Protein 2OBL (pdb70)

Organism: Escherichia coli O127:H6 (strain E2348/69 / EPEC) (NCBI:txid574521)

Secondary structure (DSSP, 8-state):
--EEEE-GGGTT-EE-TTS-B-S--SS-----EEEES----S-STT-----SEE--S-HHHHHHS-EETT-EEEEEE-TTSSHHHHHHHHHHHS--SEEEEEEES--HHHHHHHHTTS-HHHHTTEEEEEE-TTS-HHHHHHHHHHHHHHHHHHHTTT-EEEEEEETHHHHHHHHHHHHHHTTPPP-BTTB-HHHHHHHHHHHTT-EE-SSSEEEEEEEEEPPSS----HHHHHHHHH-SEEEEB-HHHHTTT-SS-B-GGG-EETTHHHHS-HHHHHHHHHHHHHHHH---THHHHTTT-----S-HHHHHHHHTHHHHHHHH---TT----HHHHHHHHHHHT-

GO terms:
  GO:0005515 protein binding (F, IPI)

InterPro domains:
  IPR000194 ATPase, F1/V1/A1 complex, alpha/beta subunit, nucleotide-binding domain [PF00006] (157-365)
  IPR003593 AAA+ ATPase domain [SM00382] (169-349)
  IPR005714 ATPase, type III secretion system, FliI/YscN [TIGR01026] (30-444)
  IPR013380 Type 3 secretion system ATPase SctN [TIGR02546] (31-445)
  IPR020003 ATPase, alpha/beta subunit, nucleotide-binding domain, active site [PS00152] (356-365)
  IPR027417 P-loop containing nucleoside triphosphate hydrolase [SSF52540] (102-371)
  IPR040627 T3SS EscN ATPase, C-terminal [PF18269] (372-441)
  IPR050053 ATPase alpha/beta chains [PTHR15184] (32-429)

Radius of gyration: 21.31 Å; Cα contacts (8 Å, |Δi|>4): 692; chains: 1; bounding box: 61×64×41 Å

Nearest PDB structures (foldseek):
  2obl-assembly1_A  TM=1.003E+00  e=3.611E-72  Escherichia coli O127:H6 str. E2348/69
  2obm-assembly1_A  TM=9.990E-01  e=5.118E-65  Escherichia coli O127:H6 str. E2348/69
  6njo-assembly1_C  TM=9.457E-01  e=1.698E-56  Escherichia coli O127:H6 str. E2348/69
  6sdx-assembly1_A  TM=9.093E-01  e=1.707E-40  Salmonella enteric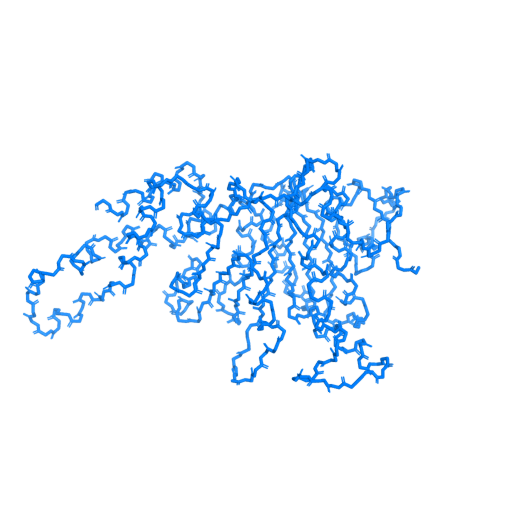a subsp. enterica serovar Typhimurium
  6rae-assembly1_A  TM=9.056E-01  e=2.723E-40  Salmonella enterica subsp. enterica serovar Typhimurium str. SL1344

Solvent-accessible surface area: 16732 Å² total; per-residue (Å²): 142,94,116,5,117,0,0,95,36,0,57,36,41,43,0,10,0,68,5,151,46,89,73,120,79,183,116,80,32,169,18,47,101,116,69,44,3,103,48,164,47,60,59,101,148,139,122,72,113,27,85,100,38,4,41,2,16,0,20,2,0,0,0,0,5,0,2,0,39,2,1,32,3,0,1,2,1,14,88,75,3,29,30,42,61,3,0,1,18,0,0,65,34,7,64,7,73,6,0,0,0,0,11,0,7,37,129,36,144,53,12,95,90,8,28,87,68,7,67,142,91,7,36,76,54,0,0,7,0,12,0,22,54,111,106,73,21,87,20,40,32,30,0,0,11,0,0,1,1,1,0,8,13,3,31,74,88,35,83,49,0,0,0,0,0,10,0,1,9,69,0,0,61,0,0,64,55,38,5,71,91,91,64,44,92,87,80,106,62,26,17,0,61,40,0,24,68,12,0,45,149,1,0,96,8,1,4,22,24,111,156,13,3,0,0,0,0,1,0,1,23,71,100,96,78,161,116,101,46,5,3,4,65,64,0,124,102,42,12,24,2,48,3,12,5,19,90,124,31,12,130,123,115,13,74,9,1,3,42,11,76,101,11,37,21,177,12,6,106,81,14,20,79,83,93,2,62,120,0,0,35,39,0,65,120,1,46,85,52,49,134,59,47,115,71,64,127,185,121,67,82,214,43,124,41,171,70,90,94,31,24,51,0,59,152,6,90,155,86,4,23,89,7,6,59,9,63,85,184,49,129,8,64,39,129,104,0,43,101,35,0,74,132,5,5,101

B-factor: mean 22.35, std 9.83, range [8.02, 57.69]

Sequence (346 aa):
SHKIRVGDALLGRLIDGIGRPMESNIVAPYLPFERSLYAEPPDPLLRQVIDQQPFILGVRAIDGLLTCGIGQRIGIFAGSGVGKSTLLGMICNGASADIIVLALIGERGREVNEFLALLPQSTLSKCVLVVTTTSDRPALERMKAAFTATTIAEYFRDQGKNVLLMMDSVTRYARAARDVGLASGEPDVRGGFPPSVFSSLPKLLERAGPAPKGSITAIYTVLLESDNVNDPIGDEVRSILDGHIVLTRELAEENHFPAIDIGLSASRVMHNVVTSEHLRAAAECKKLIATYKNPELLIRIGEYTMGQDPEADKAIKNRKLIQNFIQQSTKDISSYEKTIESLFKVVA

CATH classification: 3.40.50.300 (+1 more: 1.20.1270.330)

Structure (mmCIF, N/CA/C/O backbone):
data_2OBL
#
_entry.id   2OBL
#
_cell.length_a   84.382
_cell.length_b   77.609
_cell.length_c   52.901
_cell.angle_alpha   90.00
_cell.angle_beta   90.00
_cell.angle_gamma   90.00
#
_symmetry.space_group_name_H-M   'P 21 21 2'
#
loop_
_entity.id
_entity.type
_entity.pdbx_description
1 polymer EscN
2 non-polymer 'CALCIUM ION'
3 non-polymer 'ACETATE ION'
4 non-polymer IMIDAZOLE
5 water water
#
loop_
_atom_site.group_PDB
_atom_site.id
_atom_site.type_symbol
_atom_site.label_atom_id
_atom_site.label_alt_id
_atom_site.label_comp_id
_atom_site.label_asym_id
_atom_site.label_entity_id
_atom_site.label_seq_id
_atom_site.pdbx_PDB_ins_code
_atom_site.Car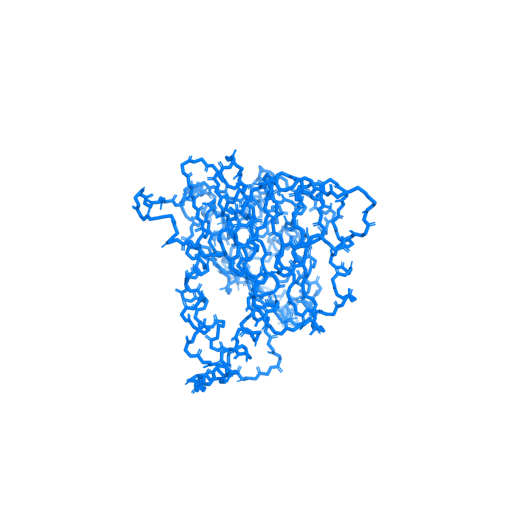tn_x
_atom_site.Cartn_y
_atom_site.Cartn_z
_atom_site.occupancy
_atom_site.B_iso_or_equiv
_atom_site.auth_seq_id
_atom_site.auth_comp_id
_atom_site.auth_asym_id
_atom_site.auth_atom_id
_atom_site.pdbx_PDB_model_num
ATOM 1 N N . SER A 1 2 ? 28.667 -20.904 8.128 1.00 35.90 101 SER A N 1
ATOM 2 C CA . SER A 1 2 ? 27.247 -21.086 7.715 1.00 35.82 101 SER A CA 1
ATOM 3 C C . SER A 1 2 ? 26.279 -20.567 8.778 1.00 35.26 101 SER A C 1
ATOM 4 O O . SER A 1 2 ? 25.950 -21.281 9.730 1.00 35.57 101 SER A O 1
ATOM 7 N N . HIS A 1 3 ? 25.838 -19.321 8.612 1.00 34.15 102 HIS A N 1
ATOM 8 C CA . HIS A 1 3 ? 24.783 -18.729 9.446 1.00 32.54 102 HIS A CA 1
ATOM 9 C C . HIS A 1 3 ? 25.246 -18.274 10.831 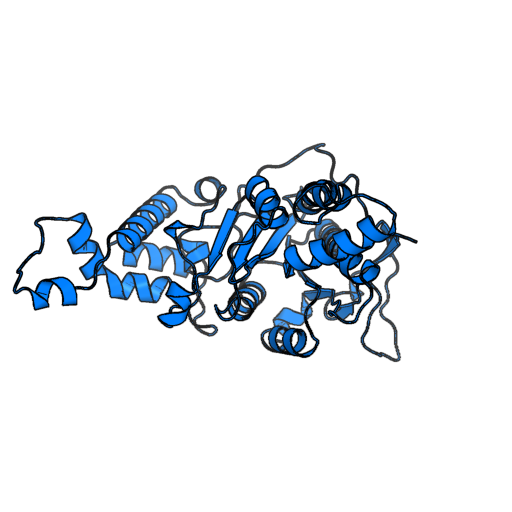1.00 31.12 102 HIS A C 1
ATOM 10 O O . HIS A 1 3 ? 24.417 -17.975 11.697 1.00 30.24 102 HIS A O 1
ATOM 17 N N . LYS A 1 4 ? 26.564 -18.245 11.029 1.00 29.97 103 LYS A N 1
ATOM 18 C CA . LYS A 1 4 ? 27.188 -17.707 12.237 1.00 28.35 103 LYS A CA 1
ATOM 19 C C . LYS A 1 4 ? 28.111 -16.545 11.855 1.00 26.97 103 LYS A C 1
ATOM 20 O O . LYS A 1 4 ? 28.798 -16.608 10.839 1.00 27.42 103 LYS A O 1
ATOM 26 N N . ILE A 1 5 ? 28.134 -15.489 12.662 1.00 24.65 104 ILE A N 1
ATOM 27 C CA . ILE A 1 5 ? 29.091 -14.403 12.440 1.00 22.62 104 ILE A CA 1
ATOM 28 C C . ILE A 1 5 ? 29.964 -14.238 13.669 1.00 21.71 104 ILE A C 1
ATOM 29 O O . ILE A 1 5 ? 29.626 -14.741 14.747 1.00 21.09 104 ILE A O 1
ATOM 34 N N . ARG A 1 6 ? 31.089 -13.547 13.504 1.00 20.99 105 ARG A N 1
ATOM 35 C CA . ARG A 1 6 ? 31.996 -13.303 14.618 1.00 20.89 105 ARG A CA 1
ATOM 36 C C . ARG A 1 6 ? 31.802 -11.887 15.112 1.00 20.84 105 ARG A C 1
ATOM 37 O O . ARG A 1 6 ? 31.789 -10.931 14.328 1.00 21.20 105 ARG A O 1
ATOM 45 N N . VAL A 1 7 ? 31.651 -11.752 16.421 1.00 19.96 106 VAL A N 1
ATOM 46 C CA . VAL A 1 7 ? 31.386 -10.453 17.010 1.00 19.45 106 VAL A CA 1
ATOM 47 C C . VAL A 1 7 ? 32.346 -10.145 18.144 1.00 19.14 106 VAL A C 1
ATOM 48 O O . VAL A 1 7 ? 33.087 -11.023 18.593 1.00 19.33 106 VAL A O 1
ATOM 52 N N . GLY A 1 8 ? 32.325 -8.895 18.598 1.00 19.64 107 GLY A N 1
ATOM 53 C CA . GLY A 1 8 ? 33.149 -8.436 19.711 1.00 19.76 107 GLY A CA 1
ATOM 54 C C . GLY A 1 8 ? 33.147 -6.926 19.777 1.00 20.65 107 GLY A C 1
ATOM 55 O O . GLY A 1 8 ? 32.662 -6.256 18.863 1.00 21.29 107 GLY A O 1
ATOM 56 N N . ASP A 1 9 ? 33.703 -6.370 20.847 1.00 21.49 108 ASP A N 1
ATOM 57 C CA . ASP A 1 9 ? 33.757 -4.917 20.963 1.00 21.90 108 ASP A CA 1
ATOM 58 C C . ASP A 1 9 ? 34.522 -4.277 19.798 1.00 21.60 108 ASP A C 1
ATOM 59 O O . ASP A 1 9 ? 34.252 -3.131 19.437 1.00 22.28 108 ASP A O 1
ATOM 64 N N . ALA A 1 10 ? 35.462 -5.017 19.206 1.00 20.87 109 ALA A N 1
ATOM 65 C CA . ALA A 1 10 ? 36.336 -4.472 18.161 1.00 20.42 109 ALA A CA 1
ATOM 66 C C . ALA A 1 10 ? 35.586 -4.111 16.881 1.00 20.51 109 ALA A C 1
ATOM 67 O O . ALA A 1 10 ? 36.162 -3.532 15.946 1.00 19.76 109 ALA A O 1
ATOM 69 N N . LEU A 1 11 ? 34.294 -4.436 16.854 1.00 19.92 110 LEU A N 1
ATOM 70 C CA . LEU A 1 11 ? 33.446 -4.102 15.726 1.00 19.91 110 LEU A CA 1
ATOM 71 C C . LEU A 1 11 ? 33.200 -2.597 15.653 1.00 19.70 110 LEU A C 1
ATOM 72 O O . LEU A 1 11 ? 32.906 -2.068 14.587 1.00 20.29 110 LEU A O 1
ATOM 77 N N . LEU A 1 12 ? 33.309 -1.905 16.783 1.00 20.25 111 LEU A N 1
ATOM 78 C CA . LEU A 1 12 ? 33.024 -0.469 16.813 1.00 20.66 111 LEU A CA 1
ATOM 79 C C . LEU A 1 12 ? 34.003 0.337 15.953 1.00 20.86 111 LEU A C 1
ATOM 80 O O . LEU A 1 12 ? 35.229 0.118 16.004 1.00 20.31 111 LEU A O 1
ATOM 85 N N . GLY A 1 13 ? 33.451 1.258 15.171 1.00 20.63 112 GLY A N 1
ATOM 86 C CA . GLY A 1 13 ? 34.225 2.119 14.288 1.00 21.88 112 GLY A CA 1
ATOM 87 C C . GLY A 1 13 ? 34.560 1.463 12.963 1.00 21.77 112 GLY A C 1
ATOM 88 O O . GLY A 1 13 ? 35.274 2.040 12.146 1.00 24.08 112 GLY A O 1
ATOM 89 N N . ARG A 1 14 ? 34.030 0.270 12.725 1.00 22.01 113 ARG A N 1
ATOM 90 C CA . ARG A 1 14 ? 34.429 -0.506 11.549 1.00 22.49 113 ARG A CA 1
ATOM 91 C C . ARG A 1 14 ? 33.366 -0.657 10.468 1.00 21.77 113 ARG A C 1
ATOM 92 O O . ARG A 1 14 ? 32.172 -0.705 10.755 1.00 21.32 113 ARG A O 1
ATOM 100 N N . LEU A 1 15 ? 33.828 -0.762 9.227 1.00 20.82 114 LEU A N 1
ATOM 101 C CA . LEU A 1 15 ? 32.966 -1.116 8.101 1.00 20.57 114 LEU A CA 1
ATOM 102 C C . LEU A 1 15 ? 33.001 -2.622 7.938 1.00 20.69 114 LEU A C 1
ATOM 103 O O . LEU A 1 15 ? 34.070 -3.221 7.807 1.00 20.27 114 LEU A O 1
ATOM 108 N N . ILE A 1 16 ? 31.817 -3.211 7.911 1.00 20.55 115 ILE A N 1
ATOM 109 C CA . ILE A 1 16 ? 31.627 -4.638 7.994 1.00 21.61 115 ILE A CA 1
ATOM 110 C C . ILE A 1 16 ? 30.725 -5.022 6.832 1.00 20.30 115 ILE A C 1
ATOM 111 O O . ILE A 1 16 ? 29.780 -4.285 6.539 1.00 19.52 115 ILE A O 1
ATOM 116 N N . ASP A 1 17 ? 30.982 -6.159 6.182 1.00 19.38 116 ASP A N 1
ATOM 117 C CA . ASP A 1 17 ? 30.119 -6.601 5.070 1.00 18.89 116 ASP A CA 1
ATOM 118 C C . ASP A 1 17 ? 28.843 -7.285 5.541 1.00 18.12 116 ASP A C 1
ATOM 119 O O . ASP A 1 17 ? 28.564 -7.319 6.737 1.00 18.48 116 ASP A O 1
ATOM 124 N N . GLY A 1 18 ? 28.070 -7.811 4.593 1.00 18.03 117 GLY A N 1
ATOM 125 C CA . GLY A 1 18 ? 26.740 -8.375 4.892 1.00 18.69 117 GLY A CA 1
ATOM 126 C C . GLY A 1 18 ? 26.748 -9.590 5.807 1.00 18.92 117 GLY A C 1
ATOM 127 O O . GLY A 1 18 ? 25.744 -9.899 6.453 1.00 18.59 117 GLY A O 1
ATOM 128 N N . ILE A 1 19 ? 27.861 -10.316 5.834 1.00 19.73 118 ILE A N 1
ATOM 129 C CA . ILE A 1 19 ? 27.972 -11.449 6.745 1.00 21.17 118 ILE A CA 1
ATOM 130 C C . ILE A 1 19 ? 28.979 -11.186 7.863 1.00 20.75 118 ILE A C 1
ATOM 131 O O . ILE A 1 19 ? 29.501 -12.125 8.480 1.00 20.70 118 ILE A O 1
ATOM 136 N N . GLY A 1 20 ? 29.244 -9.906 8.120 1.00 19.19 119 GLY A N 1
ATOM 137 C CA . GLY A 1 20 ? 29.981 -9.486 9.308 1.00 19.31 119 GLY A CA 1
ATOM 138 C C . GLY A 1 20 ? 31.497 -9.364 9.209 1.00 19.82 119 GLY A C 1
ATOM 139 O O . GLY A 1 20 ? 32.166 -9.043 10.194 1.00 20.16 119 GLY A O 1
ATOM 140 N N . ARG A 1 21 ? 32.044 -9.578 8.017 1.00 20.41 120 ARG A N 1
ATOM 141 C CA . ARG A 1 21 ? 33.496 -9.539 7.833 1.00 21.83 120 ARG A CA 1
ATOM 142 C C . ARG A 1 21 ? 33.980 -8.104 7.632 1.00 21.87 120 ARG A C 1
ATOM 143 O O . ARG A 1 21 ? 33.460 -7.386 6.786 1.00 20.89 120 ARG A O 1
ATOM 151 N N . PRO A 1 22 ? 34.956 -7.664 8.436 1.00 22.10 121 PRO A N 1
ATOM 152 C CA . PRO A 1 22 ? 35.577 -6.354 8.205 1.00 21.96 121 PRO A CA 1
ATOM 153 C C . PRO A 1 22 ? 36.034 -6.144 6.752 1.00 22.30 121 PRO A C 1
ATOM 154 O O . PRO A 1 22 ? 36.650 -7.031 6.162 1.00 21.36 121 PRO A O 1
ATOM 158 N N . MET A 1 23 ? 35.720 -4.973 6.193 1.00 21.94 122 MET A N 1
ATOM 159 C CA . MET A 1 23 ? 36.010 -4.655 4.790 1.00 23.68 122 MET A CA 1
ATOM 160 C C . MET A 1 23 ? 37.209 -3.718 4.597 1.00 23.50 122 MET A C 1
ATOM 161 O O . MET A 1 23 ? 37.723 -3.580 3.484 1.00 22.13 122 MET A O 1
ATOM 166 N N . GLU A 1 24 ? 37.647 -3.065 5.667 1.00 23.20 123 GLU A N 1
ATOM 167 C CA . GLU A 1 24 ? 38.798 -2.183 5.552 1.00 24.52 123 GLU A CA 1
ATOM 168 C C . GLU A 1 24 ? 40.044 -3.039 5.621 1.00 25.38 123 GLU A C 1
ATOM 169 O O . GLU A 1 24 ? 40.114 -3.980 6.405 1.00 25.15 123 GLU A O 1
ATOM 175 N N . SER A 1 25 ? 41.020 -2.731 4.788 1.00 26.42 124 SER A N 1
ATOM 176 C CA . SER A 1 25 ? 42.219 -3.550 4.773 1.00 28.60 124 SER A CA 1
ATOM 177 C C . SER A 1 25 ? 43.209 -3.043 5.809 1.00 28.30 124 SER A C 1
ATOM 178 O O . SER A 1 25 ? 43.880 -2.034 5.592 1.00 30.24 124 SER A O 1
ATOM 181 N N . ASN A 1 26 ? 43.267 -3.732 6.943 1.00 28.10 125 ASN A N 1
ATOM 182 C CA . ASN A 1 26 ? 44.288 -3.488 7.961 1.00 27.15 125 ASN A CA 1
ATOM 183 C C . ASN A 1 26 ? 45.274 -4.652 8.054 1.00 25.97 125 ASN A C 1
ATOM 184 O O . ASN A 1 26 ? 44.886 -5.814 7.962 1.00 25.29 125 ASN A O 1
ATOM 189 N N . ILE A 1 27 ? 46.545 -4.347 8.272 1.00 23.83 126 ILE A N 1
ATOM 190 C CA . ILE A 1 27 ? 47.531 -5.409 8.417 1.00 23.32 126 ILE A CA 1
ATOM 191 C C . ILE A 1 27 ? 47.329 -6.155 9.748 1.00 22.94 126 ILE A C 1
ATOM 192 O O . ILE A 1 27 ? 47.675 -7.333 9.872 1.00 22.39 126 ILE A O 1
ATOM 197 N N . VAL A 1 28 ? 46.771 -5.468 10.740 1.00 21.88 127 VAL A N 1
ATOM 198 C CA . VAL A 1 28 ? 46.374 -6.121 11.982 1.00 22.07 127 VAL A CA 1
ATOM 199 C C . VAL A 1 28 ? 44.856 -6.253 12.057 1.00 21.99 127 VAL A C 1
ATOM 200 O O . VAL A 1 28 ? 44.129 -5.260 12.008 1.00 21.70 127 VAL A O 1
ATOM 204 N N . ALA A 1 29 ? 44.386 -7.491 12.180 1.00 21.75 128 ALA A N 1
ATOM 205 C CA . ALA A 1 29 ? 42.957 -7.771 12.149 1.00 21.38 128 ALA A CA 1
ATOM 206 C C . ALA A 1 29 ? 42.284 -7.487 13.487 1.00 21.78 128 ALA A C 1
ATOM 207 O O . ALA A 1 29 ? 42.877 -7.689 14.546 1.00 20.91 128 ALA A O 1
ATOM 209 N N . PRO A 1 30 ? 41.027 -7.017 13.444 1.00 22.57 129 PRO A N 1
ATOM 210 C CA . PRO A 1 30 ? 40.307 -6.844 14.698 1.00 22.57 129 PRO A CA 1
ATOM 211 C C . PRO A 1 30 ? 40.115 -8.179 15.419 1.00 23.45 129 PRO A C 1
ATOM 212 O O . PRO A 1 30 ? 40.013 -9.228 14.780 1.00 23.27 129 PRO A O 1
ATOM 216 N N . TYR A 1 31 ? 40.127 -8.123 16.746 1.00 23.77 130 TYR A N 1
ATOM 217 C CA . TYR A 1 31 ? 39.904 -9.284 17.600 1.00 24.88 130 TYR A CA 1
ATOM 218 C C . TYR A 1 31 ? 38.407 -9.512 17.784 1.00 24.84 130 TYR A C 1
ATOM 219 O O . TYR A 1 31 ? 37.723 -8.714 18.434 1.00 25.98 130 TYR A O 1
ATOM 228 N N . LEU A 1 32 ? 37.896 -10.583 17.183 1.00 24.81 131 LEU A N 1
ATOM 229 C CA . LEU A 1 32 ? 36.470 -10.901 17.249 1.00 24.50 131 LEU A CA 1
ATOM 230 C C . LEU A 1 32 ? 36.305 -12.334 17.722 1.00 24.73 131 LEU A C 1
ATOM 231 O O . LEU A 1 32 ? 36.136 -13.249 16.916 1.00 25.08 131 LEU A O 1
ATOM 236 N N . PRO A 1 33 ? 36.347 -12.529 19.041 1.00 24.74 132 PRO A N 1
ATOM 237 C CA . PRO A 1 33 ? 36.473 -13.853 19.643 1.00 25.07 132 PRO A CA 1
ATOM 238 C C . PRO A 1 33 ? 35.172 -14.660 19.726 1.00 25.69 132 PRO A C 1
ATOM 239 O O . PRO A 1 33 ? 35.227 -15.863 19.996 1.00 26.46 132 PRO A O 1
ATOM 243 N N . PHE A 1 34 ? 34.027 -14.016 19.497 1.00 26.34 133 PHE A N 1
ATOM 244 C CA . PHE A 1 34 ? 32.722 -14.658 19.707 1.00 26.25 133 PHE A CA 1
ATOM 245 C C . PHE A 1 34 ? 31.975 -14.981 18.422 1.00 25.72 133 PHE A C 1
ATOM 246 O O . PHE A 1 34 ? 31.914 -14.162 17.514 1.00 26.81 133 PHE A O 1
ATOM 254 N N . GLU A 1 35 ? 31.380 -16.167 18.359 1.00 25.15 134 GLU A N 1
ATOM 255 C CA . GLU A 1 35 ? 30.427 -16.466 17.294 1.00 25.42 134 GLU A CA 1
ATOM 256 C C . GLU A 1 35 ? 28.989 -16.361 17.796 1.00 24.42 134 GLU A C 1
ATOM 257 O O . GLU A 1 35 ? 28.659 -16.815 18.897 1.00 22.83 134 GLU A O 1
ATOM 263 N N . ARG A 1 36 ? 28.128 -15.775 16.972 1.00 23.37 135 ARG A N 1
ATOM 264 C CA . ARG A 1 36 ? 26.704 -15.766 17.246 1.00 23.31 135 ARG A CA 1
ATOM 265 C C . ARG A 1 36 ? 25.938 -16.180 15.996 1.00 23.69 135 ARG A C 1
ATOM 266 O O . ARG A 1 36 ? 26.353 -15.892 14.874 1.00 21.76 135 ARG A O 1
ATOM 274 N N . SER A 1 37 ? 24.820 -16.870 16.203 1.00 22.43 136 SER A N 1
ATOM 275 C CA . SER A 1 37 ? 23.924 -17.218 15.114 1.00 21.35 136 SER A CA 1
ATOM 276 C C . SER A 1 37 ? 23.263 -15.953 14.564 1.00 22.02 136 SER A C 1
ATOM 277 O O . SER A 1 37 ? 23.001 -15.008 15.313 1.00 21.22 136 SER A O 1
ATOM 280 N N . LEU A 1 38 ? 23.014 -15.932 13.258 1.00 21.03 137 LEU A N 1
ATOM 281 C CA . LEU A 1 38 ? 22.302 -14.802 12.637 1.00 22.71 137 LEU A CA 1
ATOM 282 C C . LEU A 1 38 ? 20.828 -14.770 13.031 1.00 24.42 137 LEU A C 1
ATOM 283 O O . LEU A 1 38 ? 20.125 -13.775 12.805 1.00 22.43 137 LEU A O 1
ATOM 288 N N . TYR A 1 39 ? 20.373 -15.866 13.631 1.00 26.98 138 TYR A N 1
ATOM 289 C CA . TYR A 1 39 ? 18.982 -15.996 14.022 1.00 30.38 138 TYR A CA 1
ATOM 290 C C . TYR A 1 39 ? 18.855 -16.170 15.531 1.00 31.46 138 TYR A C 1
ATOM 291 O O . TYR A 1 39 ? 19.729 -16.745 16.174 1.00 31.80 138 TYR A O 1
ATOM 300 N N . ALA A 1 40 ? 17.781 -15.625 16.093 1.00 33.28 139 ALA A N 1
ATOM 301 C CA . ALA A 1 40 ? 17.536 -15.700 17.529 1.00 34.28 139 ALA A CA 1
ATOM 302 C C . ALA A 1 40 ? 16.064 -15.999 17.773 1.00 34.81 139 ALA A C 1
ATOM 303 O O . ALA A 1 40 ? 15.219 -15.672 16.941 1.00 35.19 139 ALA A O 1
ATOM 305 N N . GLU A 1 41 ? 15.751 -16.604 18.914 0.50 35.00 140 GLU A N 1
ATOM 306 C CA . GLU A 1 41 ? 14.405 -17.145 19.134 0.50 35.38 140 GLU A CA 1
ATOM 307 C C . GLU A 1 41 ? 13.266 -16.151 19.386 0.50 35.57 140 GLU A C 1
ATOM 308 O O . GLU A 1 41 ? 12.097 -16.502 19.217 0.50 35.75 140 GLU A O 1
ATOM 314 N N . PRO A 1 42 ? 13.586 -14.917 19.803 0.50 35.81 141 PRO A N 1
ATOM 315 C CA . PRO A 1 42 ? 14.869 -14.372 20.191 0.50 35.96 141 PRO A CA 1
ATOM 316 C C . PRO A 1 42 ? 14.933 -14.219 21.703 0.50 36.07 141 PRO A C 1
ATOM 317 O O . PRO A 1 42 ? 15.448 -15.099 22.395 0.50 36.33 141 PRO A O 1
ATOM 321 N N . PRO A 1 43 ? 14.408 -13.094 22.211 0.30 36.01 142 PRO A N 1
ATOM 322 C CA . PRO A 1 43 ? 14.265 -12.807 23.629 0.30 35.93 142 PRO A CA 1
ATOM 323 C C . PRO A 1 43 ? 12.896 -13.242 24.148 0.30 35.80 142 PRO A C 1
ATOM 324 O O . PRO A 1 43 ? 12.039 -12.402 24.422 0.30 35.98 142 PRO A O 1
ATOM 328 N N . ASP A 1 44 ? 12.699 -14.550 24.274 0.30 35.67 143 ASP A N 1
ATOM 329 C CA . ASP A 1 44 ? 11.430 -15.106 24.740 0.30 35.38 143 ASP A CA 1
ATOM 330 C C . ASP A 1 44 ? 10.697 -14.171 25.700 0.30 35.18 143 ASP A C 1
ATOM 331 O O . ASP A 1 44 ? 11.299 -13.619 26.620 0.30 35.17 143 ASP A O 1
ATOM 333 N N . PRO A 1 45 ? 9.386 -13.992 25.479 0.30 34.95 144 PRO A N 1
ATOM 334 C CA . PRO A 1 45 ? 8.538 -13.153 26.321 0.30 34.66 144 PRO A CA 1
ATOM 335 C C . PRO A 1 45 ? 8.717 -13.457 27.804 0.30 34.40 144 PRO A C 1
ATOM 336 O O . PRO A 1 45 ? 7.831 -13.164 28.608 0.30 34.47 144 PRO A O 1
ATOM 340 N N . LEU A 1 46 ? 9.858 -14.042 28.156 0.30 33.96 145 LEU A N 1
ATOM 341 C CA . LEU A 1 46 ? 10.146 -14.379 29.544 0.30 33.40 145 LEU A CA 1
ATOM 342 C C . LEU A 1 46 ? 11.211 -13.443 30.108 0.30 33.00 145 LEU A C 1
ATOM 343 O O . LEU A 1 46 ? 12.369 -13.826 30.270 0.30 33.01 145 LEU A O 1
ATOM 348 N N . LEU A 1 47 ? 10.816 -12.206 30.389 0.30 32.47 146 LEU A N 1
ATOM 349 C CA . LEU A 1 47 ? 9.461 -11.749 30.112 0.30 31.85 146 LEU A CA 1
ATOM 350 C C . LEU A 1 47 ? 9.520 -10.525 29.206 0.30 31.37 146 LEU A C 1
ATOM 351 O O . LEU A 1 47 ? 10.542 -9.839 29.145 0.30 31.34 146 LEU A O 1
ATOM 356 N N . ARG A 1 48 ? 8.431 -10.248 28.499 0.30 30.78 147 ARG A N 1
ATOM 357 C CA . ARG A 1 48 ? 8.417 -9.113 27.588 0.30 30.02 147 ARG A CA 1
ATOM 358 C C . ARG A 1 48 ? 8.168 -7.809 28.338 0.30 29.48 147 ARG A C 1
ATOM 359 O O . ARG A 1 48 ? 7.398 -7.765 29.299 0.30 29.24 147 ARG A O 1
ATOM 367 N N . GLN A 1 49 ? 8.823 -6.745 27.888 0.30 28.77 148 GLN A N 1
ATOM 368 C CA . GLN A 1 49 ? 8.761 -5.471 28.588 0.30 28.15 148 GLN A CA 1
ATOM 369 C C . GLN A 1 49 ? 7.783 -4.488 27.965 0.30 27.90 148 GLN A C 1
ATOM 370 O O . GLN A 1 49 ? 7.114 -4.787 26.974 0.30 27.83 148 GLN A O 1
ATOM 376 N N . VAL A 1 50 ? 7.718 -3.309 28.572 1.00 27.65 149 VAL A N 1
ATOM 377 C CA . VAL A 1 50 ? 6.873 -2.216 28.118 1.00 27.47 149 VAL A CA 1
ATOM 378 C C . VAL A 1 50 ? 7.778 -1.041 27.754 1.00 27.07 149 VAL A C 1
ATOM 379 O O . VAL A 1 50 ? 8.863 -0.902 28.315 1.00 27.42 149 VAL A O 1
ATOM 383 N N . ILE A 1 51 ? 7.344 -0.211 26.811 1.00 26.33 150 ILE A N 1
ATOM 384 C CA . ILE A 1 51 ? 8.090 0.989 26.436 1.00 24.90 150 ILE A CA 1
ATOM 385 C C . ILE A 1 51 ? 7.593 2.145 27.287 1.00 25.30 150 ILE A C 1
ATOM 386 O O . ILE A 1 51 ? 6.418 2.504 27.218 1.00 25.21 150 ILE A O 1
ATOM 391 N N . ASP A 1 52 ? 8.477 2.726 28.096 1.00 25.14 151 ASP A N 1
ATOM 392 C CA . ASP A 1 52 ? 8.046 3.754 29.038 1.00 25.70 151 ASP A CA 1
ATOM 393 C C . ASP A 1 52 ? 9.050 4.886 29.303 1.00 25.10 151 ASP A C 1
ATOM 394 O O . ASP A 1 52 ? 8.823 5.734 30.173 1.00 25.26 151 ASP A O 1
ATOM 399 N N . GLN A 1 53 ? 10.150 4.898 28.555 1.00 24.38 152 GLN A N 1
ATOM 400 C CA A GLN A 1 53 ? 11.169 5.947 28.666 0.50 24.09 152 GLN A CA 1
ATOM 401 C CA B GLN A 1 53 ? 11.144 5.962 28.675 0.50 24.38 152 GLN A CA 1
ATOM 402 C C . GLN A 1 53 ? 11.354 6.604 27.307 1.00 23.91 152 GLN A C 1
ATOM 403 O O . GLN A 1 53 ? 11.327 5.921 26.303 1.00 22.79 152 GLN A O 1
ATOM 414 N N . PRO A 1 54 ? 11.545 7.934 27.271 1.00 23.23 153 PRO A N 1
ATOM 415 C CA . PRO A 1 54 ? 11.731 8.561 25.964 1.00 23.59 153 PRO A CA 1
ATOM 416 C C . PRO A 1 54 ? 13.092 8.226 25.338 1.00 23.37 153 PRO A C 1
ATOM 417 O O . PRO A 1 54 ? 14.089 8.051 26.057 1.00 23.15 153 PRO A O 1
ATOM 421 N N . PHE A 1 55 ? 13.109 8.113 24.013 1.00 22.28 154 PHE A N 1
ATOM 422 C CA . PHE A 1 55 ? 14.348 7.939 23.269 1.00 22.55 154 PHE A CA 1
ATOM 423 C C . PHE A 1 55 ? 14.554 9.195 22.457 1.00 23.12 154 PHE A C 1
ATOM 424 O O . PHE A 1 55 ? 13.770 9.495 21.552 1.00 22.17 154 PHE A O 1
ATOM 432 N N . ILE A 1 56 ? 15.588 9.949 22.814 1.00 22.72 155 ILE A N 1
ATOM 433 C CA . ILE A 1 56 ? 15.810 11.267 22.238 1.00 23.95 155 ILE A CA 1
ATOM 434 C C . ILE A 1 56 ? 16.588 11.155 20.923 1.00 24.38 155 ILE A C 1
ATOM 435 O O . ILE A 1 56 ? 17.622 10.492 20.862 1.00 25.63 155 ILE A O 1
ATOM 440 N N . LEU A 1 57 ? 16.079 11.786 19.868 1.00 23.97 156 LEU A N 1
ATOM 441 C CA . LEU A 1 57 ? 16.728 11.736 18.554 1.00 24.58 156 LEU A CA 1
ATOM 442 C C . LEU A 1 57 ? 17.579 12.977 18.262 1.00 24.42 156 LEU A C 1
ATOM 443 O O . LEU A 1 57 ? 18.463 12.952 17.402 1.00 24.58 156 LEU A O 1
ATOM 448 N N . GLY A 1 58 ? 17.279 14.069 18.950 1.00 24.54 157 GLY A N 1
ATOM 449 C CA . GLY A 1 58 ? 17.923 15.342 18.661 1.00 25.23 157 GLY A CA 1
ATOM 450 C C . GLY A 1 58 ? 17.320 15.976 17.418 1.00 25.80 157 GLY A C 1
ATOM 451 O O . GLY A 1 58 ? 18.003 16.694 16.679 1.00 27.52 157 GLY A O 1
ATOM 452 N N . VAL A 1 59 ? 16.045 15.680 17.171 1.00 23.74 158 VAL A N 1
ATOM 453 C CA . VAL A 1 59 ? 15.287 16.289 16.088 1.00 22.48 158 VAL A CA 1
ATOM 454 C C . VAL A 1 59 ? 14.040 16.889 16.725 1.00 22.30 158 VAL A C 1
ATOM 455 O O . VAL A 1 59 ? 13.190 16.160 17.243 1.00 21.95 158 VAL A O 1
ATOM 459 N N . ARG A 1 60 ? 13.946 18.216 16.713 1.00 21.72 159 ARG A N 1
ATOM 460 C CA . ARG A 1 60 ? 12.860 18.908 17.421 1.00 21.54 159 ARG A CA 1
ATOM 461 C C . ARG A 1 60 ? 11.469 18.440 17.045 1.00 20.75 159 ARG A C 1
ATOM 462 O O . ARG A 1 60 ? 10.635 18.224 17.910 1.00 21.29 159 ARG A O 1
ATOM 470 N N . ALA A 1 61 ? 11.211 18.274 15.754 1.00 21.06 160 ALA A N 1
ATOM 471 C CA . ALA A 1 61 ? 9.879 17.910 15.315 1.00 21.94 160 ALA A CA 1
ATOM 472 C C . ALA A 1 61 ? 9.469 16.577 15.927 1.00 22.44 160 ALA A C 1
ATOM 473 O O . ALA A 1 61 ? 8.324 16.408 16.337 1.00 23.33 160 ALA A O 1
ATOM 475 N N . ILE A 1 62 ? 10.409 15.637 15.988 1.00 21.87 161 ILE A N 1
ATOM 476 C CA . ILE A 1 62 ? 10.106 14.287 16.482 1.00 21.60 161 ILE A CA 1
ATOM 477 C C . ILE A 1 62 ? 10.097 14.237 18.004 1.00 21.10 161 ILE A C 1
ATOM 478 O O . ILE A 1 62 ? 9.122 13.803 18.619 1.00 20.80 161 ILE A O 1
ATOM 483 N N . ASP A 1 63 ? 11.180 14.696 18.618 1.00 21.32 162 ASP A N 1
ATOM 484 C CA . ASP A 1 63 ? 11.263 14.726 20.081 1.00 20.79 162 ASP A CA 1
ATOM 485 C C . ASP A 1 63 ? 10.113 15.531 20.698 1.00 20.70 162 ASP A C 1
ATOM 486 O O . ASP A 1 63 ? 9.595 15.195 21.780 1.00 19.78 162 ASP A O 1
ATOM 491 N N . GLY A 1 64 ? 9.730 16.609 20.018 1.00 20.30 163 GLY A N 1
ATOM 492 C CA . GLY A 1 64 ? 8.666 17.480 20.512 1.00 21.03 163 GLY A CA 1
ATOM 493 C C . GLY A 1 64 ? 7.259 16.954 20.277 1.00 19.63 163 GLY A C 1
ATOM 494 O O . GLY A 1 64 ? 6.435 16.949 21.196 1.00 19.63 163 GLY A O 1
ATOM 495 N N . LEU A 1 65 ? 6.984 16.505 19.053 1.00 19.39 164 LEU A N 1
ATOM 496 C CA . LEU A 1 65 ? 5.603 16.217 18.635 1.00 19.48 164 LEU A CA 1
ATOM 497 C C . LEU A 1 65 ? 5.288 14.752 18.410 1.00 20.07 164 LEU A C 1
ATOM 498 O O . LEU A 1 65 ? 4.114 14.391 18.279 1.00 19.67 164 LEU A O 1
ATOM 503 N N . LEU A 1 66 ? 6.320 13.914 18.303 1.00 19.92 165 LEU A N 1
ATOM 504 C CA . LEU A 1 66 ? 6.126 12.515 17.916 1.00 21.12 165 LEU A CA 1
ATOM 505 C C . LEU A 1 66 ? 7.110 11.653 18.691 1.00 20.90 165 LEU A C 1
ATOM 506 O O . LEU A 1 66 ? 7.775 10.788 18.119 1.00 20.78 165 LEU A O 1
ATOM 511 N N . THR A 1 67 ? 7.205 11.911 19.988 1.00 20.93 166 THR A N 1
ATOM 512 C CA . THR A 1 67 ? 8.312 11.409 20.796 1.00 20.72 166 THR A CA 1
ATOM 513 C C . THR A 1 67 ? 8.488 9.900 20.751 1.00 20.54 166 THR A C 1
ATOM 514 O O . THR A 1 67 ? 7.533 9.137 20.938 1.00 19.78 166 THR A O 1
ATOM 518 N N . CYS A 1 68 ? 9.726 9.489 20.496 1.00 20.70 167 CYS A N 1
ATOM 519 C CA . CYS A 1 68 ? 10.081 8.075 20.406 1.00 21.89 167 CYS A CA 1
ATOM 520 C C . CYS A 1 68 ? 10.329 7.523 21.797 1.00 20.13 167 CYS A C 1
ATOM 521 O O . CYS A 1 68 ? 10.598 8.278 22.723 1.00 20.54 167 CYS A O 1
ATOM 524 N N . GLY A 1 69 ? 10.273 6.199 21.923 1.00 18.01 168 GLY A N 1
ATOM 525 C CA . GLY A 1 69 ? 10.526 5.538 23.192 1.00 15.88 168 GLY A CA 1
ATOM 526 C C . GLY A 1 69 ? 11.629 4.500 23.110 1.00 14.81 168 GLY A C 1
ATOM 527 O O . GLY A 1 69 ? 11.878 3.930 22.051 1.00 13.92 168 GLY A O 1
ATOM 528 N N . ILE A 1 70 ? 12.298 4.258 24.231 1.00 14.04 169 ILE A N 1
ATOM 529 C CA . ILE A 1 70 ? 13.352 3.239 24.271 1.00 13.55 169 ILE A CA 1
ATOM 530 C C . ILE A 1 70 ? 12.759 1.862 23.987 1.00 13.42 169 ILE A C 1
ATOM 531 O O . ILE A 1 70 ? 11.829 1.410 24.685 1.00 13.08 169 ILE A O 1
ATOM 536 N N . GLY A 1 71 ? 13.280 1.222 22.942 1.00 12.47 170 GLY A N 1
ATOM 537 C CA . GLY A 1 71 ? 12.842 -0.107 22.512 1.00 12.03 170 GLY A CA 1
ATOM 538 C C . GLY A 1 71 ? 11.749 -0.094 21.446 1.00 11.74 170 GLY A C 1
ATOM 539 O O . GLY A 1 71 ? 11.244 -1.135 21.054 1.00 11.97 170 GLY A O 1
ATOM 540 N N . GLN A 1 72 ? 11.376 1.097 20.986 1.00 11.91 171 GLN A N 1
ATOM 541 C CA . GLN A 1 72 ? 10.390 1.249 19.927 1.00 12.87 171 GLN A CA 1
ATOM 542 C C . GLN A 1 72 ? 10.938 0.749 18.599 1.00 12.97 171 GLN A C 1
ATOM 543 O O . GLN A 1 72 ? 12.152 0.807 18.366 1.00 12.62 171 GLN A O 1
ATOM 549 N N . ARG A 1 73 ? 10.033 0.244 17.753 1.00 12.57 172 ARG A N 1
ATOM 550 C CA . ARG A 1 73 ? 10.301 0.033 16.327 1.00 12.17 172 ARG A CA 1
ATOM 551 C C . ARG A 1 73 ? 9.651 1.164 15.541 1.00 12.29 172 ARG A C 1
ATOM 552 O O . ARG A 1 73 ? 8.434 1.363 15.621 1.00 11.95 172 ARG A O 1
ATOM 560 N N . ILE A 1 74 ? 10.466 1.919 14.809 1.00 11.54 173 ILE A N 1
ATOM 561 C CA . ILE A 1 74 ? 10.017 3.149 14.152 1.00 12.02 173 ILE A CA 1
ATOM 562 C C . ILE A 1 74 ? 10.300 3.055 12.671 1.00 11.99 173 ILE A C 1
ATOM 563 O O . ILE A 1 74 ? 11.379 2.623 12.283 1.00 12.10 173 ILE A O 1
ATOM 568 N N . GLY A 1 75 ? 9.345 3.444 11.834 1.00 11.60 174 GLY A N 1
ATOM 569 C CA . GLY A 1 75 ? 9.596 3.470 10.395 1.00 12.41 174 GLY A CA 1
ATOM 570 C C . GLY A 1 75 ? 9.755 4.902 9.909 1.00 12.03 174 GLY A C 1
ATOM 571 O O . GLY A 1 75 ? 9.069 5.804 10.392 1.00 13.42 174 GLY A O 1
ATOM 572 N N . ILE A 1 76 ? 10.654 5.122 8.956 1.00 10.96 175 ILE A N 1
ATOM 573 C CA . ILE A 1 76 ? 10.710 6.408 8.267 1.00 11.34 175 ILE A CA 1
ATOM 574 C C . ILE A 1 76 ? 10.411 6.113 6.797 1.00 10.45 175 ILE A C 1
ATOM 575 O O . ILE A 1 76 ? 11.127 5.338 6.165 1.00 10.20 175 ILE A O 1
ATOM 580 N N . PHE A 1 77 ? 9.339 6.723 6.290 1.00 9.79 176 PHE A N 1
ATOM 581 C CA . PHE A 1 77 ? 8.835 6.487 4.935 1.00 9.96 176 PHE A CA 1
ATOM 582 C C . PHE A 1 77 ? 9.216 7.709 4.091 1.00 11.03 176 PHE A C 1
ATOM 583 O O . PHE A 1 77 ? 8.869 8.832 4.443 1.00 11.08 176 PHE A O 1
ATOM 591 N N . ALA A 1 78 ? 9.937 7.492 2.993 1.00 10.44 177 ALA A N 1
ATOM 592 C CA . ALA A 1 78 ? 10.465 8.599 2.201 1.00 10.97 177 ALA A CA 1
ATOM 593 C C . ALA A 1 78 ? 10.736 8.212 0.753 1.00 11.61 177 ALA A C 1
ATOM 594 O O . ALA A 1 78 ? 11.273 7.146 0.472 1.00 10.78 177 ALA A O 1
ATOM 596 N N . GLY A 1 79 ? 10.387 9.099 -0.174 1.00 12.73 178 GLY A N 1
ATOM 597 C CA . GLY A 1 79 ? 10.794 8.909 -1.562 1.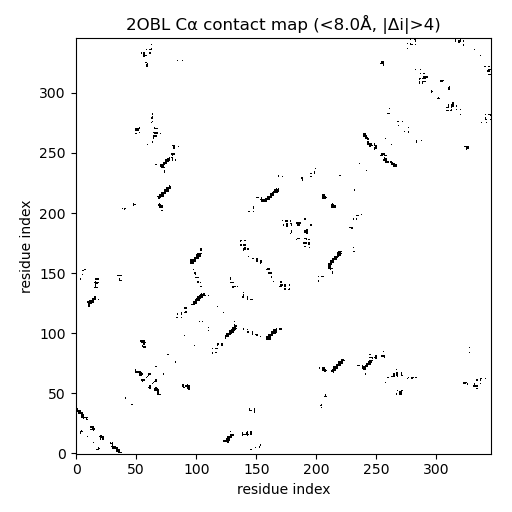00 13.73 178 GLY A CA 1
ATOM 598 C C . GLY A 1 79 ? 12.169 9.517 -1.795 1.00 15.18 178 GLY A C 1
ATOM 599 O O . GLY A 1 79 ? 12.885 9.833 -0.838 1.00 14.47 178 GLY A O 1
ATOM 600 N N . SER A 1 80 ? 12.517 9.714 -3.070 1.00 15.75 179 SER A N 1
ATOM 601 C CA . SER A 1 80 ? 13.780 10.331 -3.455 1.00 17.94 179 SER A CA 1
ATOM 602 C C . SER A 1 80 ? 13.743 11.838 -3.323 1.00 18.19 179 SER A C 1
ATOM 603 O O . SER A 1 80 ? 12.701 12.464 -3.517 1.00 18.71 179 SER A O 1
ATOM 606 N N . GLY A 1 81 ? 14.899 12.420 -3.026 1.00 18.41 180 GLY A N 1
ATOM 607 C CA . GLY A 1 81 ? 15.056 13.859 -3.046 1.00 18.33 180 GLY A CA 1
ATOM 608 C C . GLY A 1 81 ? 14.209 14.579 -2.025 1.00 18.10 180 GLY A C 1
ATOM 609 O O . GLY A 1 81 ? 13.788 15.713 -2.256 1.00 18.98 180 GLY A O 1
ATOM 610 N N . VAL A 1 82 ? 13.960 13.934 -0.889 1.00 17.36 181 VAL A N 1
ATOM 611 C CA . VAL A 1 82 ? 13.248 14.608 0.190 1.00 16.66 181 VAL A CA 1
ATOM 612 C C . VAL A 1 82 ? 14.081 14.726 1.470 1.00 16.90 181 VAL A C 1
ATOM 613 O O . VAL A 1 82 ? 13.546 15.028 2.529 1.00 16.63 181 VAL A O 1
ATOM 617 N N . GLY A 1 83 ? 15.386 14.482 1.366 1.00 16.93 182 GLY A N 1
ATOM 618 C CA . GLY A 1 83 ? 16.287 14.742 2.498 1.00 17.08 182 GLY A CA 1
ATOM 619 C C . GLY A 1 83 ? 16.415 13.609 3.494 1.00 17.55 182 GLY A C 1
ATOM 620 O O . GLY A 1 83 ? 16.829 13.827 4.638 1.00 16.61 182 GLY A O 1
ATOM 621 N N . LYS A 1 84 ? 16.062 12.395 3.074 1.00 16.51 183 LYS A N 1
ATOM 622 C CA . LYS A 1 84 ? 16.126 11.251 3.970 1.00 16.49 183 LYS A CA 1
ATOM 623 C C . LYS A 1 84 ? 17.514 11.086 4.588 1.00 15.53 183 LYS A C 1
ATOM 624 O O . LYS A 1 84 ? 17.639 11.004 5.793 1.00 14.27 183 LYS A O 1
ATOM 630 N N . SER A 1 85 ? 18.558 11.038 3.765 1.00 15.19 184 SER A N 1
ATOM 631 C CA . SER A 1 85 ? 19.884 10.751 4.317 1.00 15.71 184 SER A CA 1
ATOM 632 C C . SER A 1 85 ? 20.306 11.816 5.340 1.00 14.48 184 SER A C 1
ATOM 633 O O . SER A 1 85 ? 20.919 11.506 6.375 1.00 13.85 184 SER A O 1
ATOM 636 N N . THR A 1 86 ? 19.946 13.062 5.061 1.00 13.74 185 THR A N 1
ATOM 637 C CA . THR A 1 86 ? 20.239 14.172 5.978 1.00 14.15 185 THR A CA 1
ATOM 638 C C . THR A 1 86 ? 19.561 13.971 7.338 1.00 13.97 185 THR A C 1
ATOM 639 O O . THR A 1 86 ? 20.180 14.171 8.395 1.00 12.94 185 THR A O 1
ATOM 643 N N . LEU A 1 87 ? 18.292 13.563 7.310 1.00 13.88 186 LEU A N 1
ATOM 644 C CA . LEU A 1 87 ? 17.576 13.255 8.538 1.00 12.95 186 LEU A CA 1
ATOM 645 C C . LEU A 1 87 ? 18.210 12.082 9.276 1.00 12.94 186 LEU A C 1
ATOM 646 O O . LEU A 1 87 ? 18.344 12.121 10.503 1.00 12.22 186 LEU A O 1
ATOM 651 N N . LEU A 1 88 ? 18.593 11.038 8.541 1.00 11.40 187 LEU A N 1
ATOM 652 C CA . LEU A 1 88 ? 19.231 9.882 9.165 1.00 12.36 187 LEU A CA 1
ATOM 653 C C . LEU A 1 88 ? 20.548 10.321 9.810 1.00 11.37 187 LEU A C 1
ATOM 654 O O . LEU A 1 88 ? 20.876 9.894 10.899 1.00 11.78 187 LEU A O 1
ATOM 659 N N . GLY A 1 89 ? 21.298 11.164 9.119 1.00 10.98 188 GLY A N 1
ATOM 660 C CA . GLY A 1 89 ? 22.529 11.708 9.695 1.00 11.82 188 GLY A CA 1
ATOM 661 C C . GLY A 1 89 ? 22.273 12.476 10.983 1.00 12.85 188 GLY A C 1
ATOM 662 O O . GLY A 1 89 ? 22.993 12.316 11.971 1.00 12.44 188 GLY A O 1
ATOM 663 N N . MET A 1 90 ? 21.254 13.328 10.974 1.00 13.43 189 MET A N 1
ATOM 664 C CA . MET A 1 90 ? 20.939 14.135 12.156 1.00 16.29 189 MET A CA 1
ATOM 665 C C . MET A 1 90 ? 20.632 13.236 13.335 1.00 13.75 189 MET A C 1
ATOM 666 O O . MET A 1 90 ? 21.035 13.499 14.473 1.00 11.81 189 MET A O 1
ATOM 671 N N . ILE A 1 91 ? 19.905 12.163 13.052 1.00 12.92 190 ILE A N 1
ATOM 672 C CA . ILE A 1 91 ? 19.521 11.220 14.094 1.00 13.07 190 ILE A CA 1
ATOM 673 C C . ILE A 1 91 ? 20.743 10.505 14.677 1.00 12.93 190 ILE A C 1
ATOM 674 O O . ILE A 1 91 ? 20.888 10.415 15.895 1.00 13.75 190 ILE A O 1
ATOM 679 N N . CYS A 1 92 ? 21.629 10.002 13.814 1.00 13.39 191 CYS A N 1
ATOM 680 C CA . CYS A 1 92 ? 22.828 9.322 14.295 1.00 13.46 191 CYS A CA 1
ATOM 681 C C . CYS A 1 92 ? 23.672 10.249 15.165 1.00 13.57 191 CYS A C 1
ATOM 682 O O . CYS A 1 92 ? 24.221 9.828 16.181 1.00 14.35 191 CYS A O 1
ATOM 685 N N . ASN A 1 93 ? 23.750 11.520 14.781 1.00 13.82 192 ASN A N 1
ATOM 686 C CA . ASN A 1 93 ? 24.602 12.468 15.495 1.00 14.69 192 ASN A CA 1
ATOM 687 C C . ASN A 1 93 ? 23.949 13.026 16.753 1.00 16.48 192 ASN A C 1
ATOM 688 O O . ASN A 1 93 ? 24.637 13.473 17.674 1.00 16.96 192 ASN A O 1
ATOM 693 N N . GLY A 1 94 ? 22.619 13.004 16.786 1.00 16.41 193 GLY A N 1
ATOM 694 C CA . GLY A 1 94 ? 21.869 13.606 17.869 1.00 17.99 193 GLY A CA 1
ATOM 695 C C . GLY A 1 94 ? 21.269 12.631 18.859 1.00 18.66 193 GLY A C 1
ATOM 696 O O . GLY A 1 94 ? 20.940 13.021 19.977 1.00 19.42 193 GLY A O 1
ATOM 697 N N . ALA A 1 95 ? 21.130 11.366 18.468 1.00 18.99 194 ALA A N 1
ATOM 698 C CA . ALA A 1 95 ? 20.373 10.405 19.283 1.00 19.20 194 ALA A CA 1
ATOM 699 C C . ALA A 1 95 ? 21.058 10.037 20.595 1.00 19.58 194 ALA A C 1
ATOM 700 O O . ALA A 1 95 ? 22.296 9.976 20.683 1.00 18.75 194 ALA A O 1
ATOM 702 N N . SER A 1 96 ? 20.246 9.783 21.618 1.00 19.68 195 SER A N 1
ATOM 703 C CA . SER A 1 96 ? 20.776 9.329 22.906 1.00 20.40 195 SER A CA 1
ATOM 704 C C . SER A 1 96 ? 21.002 7.820 22.908 1.00 20.62 195 SER A C 1
ATOM 705 O O . SER A 1 96 ? 20.314 7.073 23.601 1.00 22.24 195 SER A O 1
ATOM 708 N N . ALA A 1 97 ? 21.973 7.377 22.120 1.00 20.36 196 ALA A N 1
ATOM 709 C CA . ALA A 1 97 ? 22.297 5.965 22.014 1.00 18.57 196 ALA A CA 1
ATOM 710 C C . ALA A 1 97 ? 23.761 5.776 22.371 1.00 18.30 196 ALA A C 1
ATOM 711 O O . ALA A 1 97 ? 24.594 6.613 22.034 1.00 17.94 196 ALA A O 1
ATOM 713 N N . ASP A 1 98 ? 24.059 4.684 23.065 1.00 17.04 197 ASP A N 1
ATOM 714 C CA . ASP A 1 98 ? 25.432 4.351 23.455 1.00 16.97 197 ASP A CA 1
ATOM 715 C C . ASP A 1 98 ? 26.186 3.810 22.245 1.00 16.23 197 ASP A C 1
ATOM 716 O O . ASP A 1 98 ? 27.387 4.038 22.076 1.00 15.96 197 ASP A O 1
ATOM 721 N N . ILE A 1 99 ? 25.455 3.071 21.420 1.00 16.31 198 ILE A N 1
ATOM 722 C CA . ILE A 1 99 ? 26.005 2.374 20.261 1.00 15.42 198 ILE A CA 1
ATOM 723 C C . ILE A 1 99 ? 25.003 2.451 19.122 1.00 15.24 198 ILE A C 1
ATOM 724 O O . ILE A 1 99 ? 23.812 2.255 19.334 1.00 15.92 198 ILE A O 1
ATOM 729 N N . ILE A 1 100 ? 25.489 2.725 17.919 1.00 14.81 199 ILE A N 1
ATOM 730 C CA . ILE A 1 100 ? 24.640 2.725 16.734 1.00 15.68 199 ILE A CA 1
ATOM 731 C C . ILE A 1 100 ? 25.090 1.608 15.809 1.00 16.25 199 ILE A C 1
ATOM 732 O O . ILE A 1 100 ? 26.271 1.499 15.474 1.00 15.86 199 ILE A O 1
ATOM 737 N N . VAL A 1 101 ? 24.145 0.759 15.416 1.00 15.91 200 VAL A N 1
ATOM 738 C CA . VAL A 1 101 ? 24.425 -0.242 14.419 1.00 15.18 200 VAL A CA 1
ATOM 739 C C . VAL A 1 101 ? 23.636 0.130 13.178 1.00 15.97 200 VAL A C 1
ATOM 740 O O . VAL A 1 101 ? 22.407 0.154 13.203 1.00 14.70 200 VAL A O 1
ATOM 744 N N . LEU A 1 102 ? 24.364 0.423 12.107 1.00 16.43 201 LEU A N 1
ATOM 745 C CA . LEU A 1 102 ? 23.781 0.842 10.842 1.00 18.21 201 LEU A CA 1
ATOM 746 C C . LEU A 1 102 ? 23.837 -0.299 9.846 1.00 18.37 201 LEU A C 1
ATOM 747 O O . LEU A 1 102 ? 24.845 -1.013 9.755 1.00 19.87 201 LEU A O 1
ATOM 752 N N . ALA A 1 103 ? 22.736 -0.497 9.131 1.00 16.81 202 ALA A N 1
ATOM 753 C CA . ALA A 1 103 ? 22.714 -1.407 8.018 1.00 16.15 202 ALA A CA 1
ATOM 754 C C . ALA A 1 103 ? 22.384 -0.570 6.804 1.00 16.33 202 ALA A C 1
ATOM 755 O O . ALA A 1 103 ? 21.267 -0.023 6.689 1.00 16.70 202 ALA A O 1
ATOM 757 N N . LEU A 1 104 ? 23.371 -0.420 5.926 1.00 14.95 203 LEU A N 1
ATOM 758 C CA . LEU A 1 104 ? 23.195 0.336 4.690 1.00 14.26 203 LEU A CA 1
ATOM 759 C C . LEU A 1 104 ? 23.136 -0.644 3.527 1.00 13.34 203 LEU A C 1
ATOM 760 O O . LEU A 1 104 ? 24.164 -1.186 3.089 1.00 13.09 203 LEU A O 1
ATOM 765 N N . ILE A 1 105 ? 21.924 -0.876 3.043 1.00 13.50 204 ILE A N 1
ATOM 766 C CA . ILE A 1 105 ? 21.651 -1.972 2.127 1.00 13.33 204 ILE A CA 1
ATOM 767 C C . ILE A 1 105 ? 21.160 -1.513 0.752 1.00 13.02 204 ILE A C 1
ATOM 768 O O . ILE A 1 105 ? 20.169 -0.783 0.627 1.00 12.84 204 ILE A O 1
ATOM 773 N N . GLY A 1 106 ? 21.856 -1.953 -0.286 1.00 11.85 205 GLY A N 1
ATOM 774 C CA . GLY A 1 106 ? 21.319 -1.915 -1.647 1.00 11.94 205 GLY A CA 1
ATOM 775 C C . GLY A 1 106 ? 21.530 -0.653 -2.465 1.00 11.33 205 GLY A C 1
ATOM 776 O O . GLY A 1 106 ? 21.036 -0.556 -3.592 1.00 9.87 205 GLY A O 1
ATOM 777 N N . GLU A 1 107 ? 22.241 0.322 -1.907 1.00 13.14 206 GLU A N 1
ATOM 778 C CA . GLU A 1 107 ? 22.540 1.549 -2.665 1.00 16.17 206 GLU A CA 1
ATOM 779 C C . GLU A 1 107 ? 23.916 1.452 -3.316 1.00 16.99 206 GLU A C 1
ATOM 780 O O . GLU A 1 107 ? 24.673 0.519 -3.052 1.00 16.23 206 GLU A O 1
ATOM 786 N N . ARG A 1 108 ? 24.235 2.407 -4.184 1.00 18.35 207 ARG A N 1
ATOM 787 C CA . ARG A 1 108 ? 25.563 2.445 -4.794 1.00 20.02 207 ARG A CA 1
ATOM 788 C C . ARG A 1 108 ? 26.583 3.033 -3.826 1.00 20.05 207 ARG A C 1
ATOM 789 O O . ARG A 1 108 ? 26.222 3.755 -2.899 1.00 19.42 207 ARG A O 1
ATOM 797 N N . GLY A 1 109 ? 27.863 2.742 -4.057 1.00 20.36 208 GLY A N 1
ATOM 798 C CA . GLY A 1 109 ? 28.928 3.264 -3.208 1.00 20.90 208 GLY A CA 1
ATOM 799 C C . GLY A 1 109 ? 28.865 4.770 -3.032 1.00 21.24 208 GLY A C 1
ATOM 800 O O . GLY A 1 109 ? 29.153 5.303 -1.958 1.00 21.84 208 GLY A O 1
ATOM 801 N N . ARG A 1 110 ? 28.474 5.461 -4.093 1.00 21.21 209 ARG A N 1
ATOM 802 C CA . ARG A 1 110 ? 28.353 6.906 -4.058 1.00 21.69 209 ARG A CA 1
ATOM 803 C C . ARG A 1 110 ? 27.418 7.374 -2.940 1.00 20.92 209 ARG A C 1
ATOM 804 O O . ARG A 1 110 ? 27.758 8.275 -2.173 1.00 19.79 209 ARG A O 1
ATOM 812 N N . GLU A 1 111 ? 26.245 6.749 -2.844 1.00 20.11 210 GLU A N 1
ATOM 813 C CA . GLU A 1 111 ? 25.267 7.118 -1.831 1.00 20.47 210 GLU A CA 1
ATOM 814 C C . GLU A 1 111 ? 25.734 6.730 -0.440 1.00 18.72 210 GLU A C 1
ATOM 815 O O . GLU A 1 111 ? 25.415 7.398 0.532 1.00 17.30 210 GLU A O 1
ATOM 821 N N . VAL A 1 112 ? 26.484 5.636 -0.345 1.00 18.05 211 VAL A N 1
ATOM 822 C CA . VAL A 1 112 ? 27.022 5.219 0.941 1.00 17.35 211 VAL A CA 1
ATOM 823 C C . VAL A 1 112 ? 28.013 6.263 1.438 1.00 17.47 211 VAL A C 1
ATOM 824 O O . VAL A 1 112 ? 27.960 6.708 2.588 1.00 17.24 211 VAL A O 1
ATOM 828 N N . ASN A 1 113 ? 28.926 6.670 0.567 1.00 17.45 212 ASN A N 1
ATOM 829 C CA . ASN A 1 113 ? 29.923 7.639 0.985 1.00 18.78 212 ASN A CA 1
ATOM 830 C C . ASN A 1 113 ? 29.305 8.993 1.343 1.00 18.44 212 ASN A C 1
ATOM 831 O O . ASN A 1 113 ? 29.761 9.657 2.274 1.00 17.61 212 ASN A O 1
ATOM 836 N N . GLU A 1 114 ? 28.235 9.371 0.646 1.00 17.81 213 GLU A N 1
ATOM 837 C CA . GLU A 1 114 ? 27.535 10.616 0.958 1.00 18.33 213 GLU A CA 1
ATOM 838 C C . GLU A 1 114 ? 26.880 10.588 2.338 1.00 17.17 213 GLU A C 1
ATOM 839 O O . GLU A 1 114 ? 26.846 11.600 3.051 1.00 16.06 213 GLU A O 1
ATOM 845 N N . PHE A 1 115 ? 26.365 9.424 2.725 1.00 15.56 214 PHE A N 1
ATOM 846 C CA . PHE A 1 115 ? 25.850 9.265 4.072 1.00 15.69 214 PHE A CA 1
ATOM 847 C C . PHE A 1 115 ? 26.952 9.248 5.118 1.00 14.29 214 PHE A C 1
ATOM 848 O O . PHE A 1 115 ? 26.845 9.914 6.149 1.00 13.68 214 PHE A O 1
ATOM 856 N N . LEU A 1 116 ? 28.004 8.468 4.866 1.00 13.90 215 LEU A N 1
ATOM 857 C CA . LEU A 1 116 ? 29.093 8.352 5.830 1.00 14.39 215 LEU A CA 1
ATOM 858 C C . LEU A 1 116 ? 29.745 9.703 6.104 1.00 13.83 215 LEU A C 1
ATOM 859 O O . LEU A 1 116 ? 30.190 9.991 7.217 1.00 13.50 215 LEU A O 1
ATOM 864 N N . ALA A 1 117 ? 29.796 10.546 5.079 1.00 12.45 216 ALA A N 1
ATOM 865 C CA . ALA A 1 117 ? 30.367 11.880 5.245 1.00 12.16 216 ALA A CA 1
ATOM 866 C C . ALA A 1 117 ? 29.630 12.732 6.287 1.00 12.18 216 ALA A C 1
ATOM 867 O O . ALA A 1 117 ? 30.213 13.648 6.854 1.00 12.45 216 ALA A O 1
ATOM 869 N N . LEU A 1 118 ? 28.359 12.424 6.551 1.00 11.48 217 LEU A N 1
ATOM 870 C CA . LEU A 1 118 ? 27.566 13.177 7.537 1.00 11.93 217 LEU A CA 1
ATOM 871 C C . LEU A 1 118 ? 27.965 12.860 8.980 1.00 13.15 217 LEU A C 1
ATOM 872 O O . LEU A 1 118 ? 27.536 13.538 9.918 1.00 12.95 217 LEU A O 1
ATOM 877 N N . LEU A 1 119 ? 28.753 11.806 9.169 1.00 12.67 218 LEU A N 1
ATOM 878 C CA . LEU A 1 119 ? 29.040 11.345 10.524 1.00 13.58 218 LEU A CA 1
ATOM 879 C C . LEU A 1 119 ? 30.451 11.718 10.942 1.00 13.37 218 LEU A C 1
ATOM 880 O O . LEU A 1 119 ? 31.416 11.232 10.350 1.00 12.52 218 LEU A O 1
ATOM 885 N N . PRO A 1 120 ? 30.577 12.556 11.984 1.00 13.87 219 PRO A N 1
ATOM 886 C CA . PRO A 1 120 ? 31.905 12.906 12.474 1.00 14.11 219 PRO A CA 1
ATOM 887 C C . PRO A 1 120 ? 32.583 11.749 13.207 1.00 14.19 219 PRO A C 1
ATOM 888 O O . PRO A 1 120 ? 31.949 10.728 13.526 1.00 13.53 219 PRO A O 1
ATOM 892 N N . GLN A 1 121 ? 33.874 11.918 13.465 1.00 14.53 220 GLN A N 1
ATOM 893 C CA . GLN A 1 121 ? 34.655 10.888 14.116 1.00 14.92 220 GLN A CA 1
ATOM 894 C C . GLN A 1 121 ? 34.025 10.450 15.436 1.00 15.81 220 GLN A C 1
ATOM 895 O O . GLN A 1 121 ? 34.010 9.271 15.742 1.00 17.29 220 GLN A O 1
ATOM 901 N N . SER A 1 122 ? 33.470 11.390 16.198 1.00 16.80 221 SER A N 1
ATOM 902 C CA . SER A 1 122 ? 32.871 11.049 17.494 1.00 16.83 221 SER A CA 1
ATOM 903 C C . SER A 1 122 ? 31.644 10.143 17.348 1.00 16.64 221 SER A C 1
ATOM 904 O O . SER A 1 122 ? 31.361 9.304 18.207 1.00 17.48 221 SER A O 1
ATOM 907 N N . THR A 1 123 ? 30.921 10.303 16.252 1.00 16.28 222 THR A N 1
ATOM 908 C CA . THR A 1 123 ? 29.789 9.429 15.980 1.00 16.22 222 THR A CA 1
ATOM 909 C C . THR A 1 123 ? 30.266 8.074 15.464 1.00 16.18 222 THR A C 1
ATOM 910 O O . THR A 1 123 ? 29.858 7.030 15.978 1.00 16.17 222 THR A O 1
ATOM 914 N N . LEU A 1 124 ? 31.141 8.088 14.461 1.00 14.52 223 LEU A N 1
ATOM 915 C CA . LEU A 1 124 ? 31.664 6.841 13.898 1.00 14.55 223 LEU A CA 1
ATOM 916 C C . LEU A 1 124 ? 32.289 5.917 14.942 1.00 14.15 223 LEU A C 1
ATOM 917 O O . LEU A 1 124 ? 32.234 4.697 14.811 1.00 13.57 223 LEU A O 1
ATOM 922 N N . SER A 1 125 ? 32.868 6.506 15.987 1.00 14.65 224 SER A N 1
ATOM 923 C CA . SER A 1 125 ? 33.511 5.748 17.046 1.00 15.86 224 SER A CA 1
ATOM 924 C C . SER A 1 125 ? 32.562 4.885 17.856 1.00 15.48 224 SER A C 1
ATOM 925 O O . SER A 1 125 ? 33.002 3.951 18.527 1.00 15.80 224 SER A O 1
ATOM 928 N N . LYS A 1 126 ? 31.270 5.208 17.818 1.00 15.24 225 LYS A N 1
ATOM 929 C CA . LYS A 1 126 ? 30.268 4.359 18.477 1.00 15.56 225 LYS A CA 1
ATOM 930 C C . LYS A 1 126 ? 29.362 3.620 17.495 1.00 15.03 225 LYS A C 1
ATOM 931 O O . LYS A 1 126 ? 28.336 3.057 17.896 1.00 15.37 225 LYS A O 1
ATOM 937 N N . CYS A 1 127 ? 29.762 3.606 16.227 1.00 14.90 226 CYS A N 1
ATOM 938 C CA . CYS A 1 127 ? 28.998 2.952 15.166 1.00 14.40 226 CYS A CA 1
ATOM 939 C C . CYS A 1 127 ? 29.606 1.631 14.719 1.00 13.44 226 CYS A C 1
ATOM 940 O O . CYS A 1 127 ? 30.828 1.479 14.637 1.00 14.04 226 CYS A O 1
ATOM 943 N N . VAL A 1 128 ? 28.738 0.679 14.413 1.00 12.57 227 VAL A N 1
ATOM 944 C CA . VAL A 1 128 ? 29.119 -0.453 13.578 1.00 11.90 227 VAL A CA 1
ATOM 945 C C . VAL A 1 128 ? 28.410 -0.276 12.241 1.00 11.61 227 VAL A C 1
ATOM 946 O O . VAL A 1 128 ? 27.191 -0.091 12.191 1.00 11.13 227 VAL A O 1
ATOM 950 N N . LEU A 1 129 ? 29.175 -0.295 11.155 1.00 13.41 228 LEU A N 1
ATOM 951 C CA . LEU A 1 129 ? 28.640 0.037 9.838 1.00 13.03 228 LEU A CA 1
ATOM 952 C C . LEU A 1 129 ? 28.553 -1.212 8.972 1.00 13.24 228 LEU A C 1
ATOM 953 O O . LEU A 1 129 ? 29.558 -1.643 8.404 1.00 13.31 228 LEU A O 1
ATOM 958 N N . VAL A 1 130 ? 27.362 -1.812 8.901 1.00 13.00 229 VAL A N 1
ATOM 959 C CA . VAL A 1 130 ? 27.142 -2.970 8.050 1.00 12.08 229 VAL A CA 1
ATOM 960 C C . VAL A 1 130 ? 26.733 -2.456 6.671 1.00 12.66 229 VAL A C 1
ATOM 961 O O . VAL A 1 130 ? 25.673 -1.855 6.502 1.00 14.13 229 VAL A O 1
ATOM 965 N N . VAL A 1 131 ? 27.606 -2.649 5.690 1.00 12.41 230 VAL A N 1
ATOM 966 C CA . VAL A 1 131 ? 27.368 -2.066 4.375 1.00 12.60 230 VAL A CA 1
ATOM 967 C C . VAL A 1 131 ? 27.368 -3.123 3.293 1.00 13.17 230 VAL A C 1
ATOM 968 O O . VAL A 1 131 ? 28.334 -3.889 3.148 1.00 13.53 230 VAL A O 1
ATOM 972 N N . THR A 1 132 ? 26.279 -3.170 2.524 1.00 13.44 231 THR A N 1
ATOM 973 C CA A THR A 1 132 ? 26.198 -4.058 1.366 0.50 13.05 231 THR A CA 1
ATOM 974 C CA B THR A 1 132 ? 26.220 -4.045 1.364 0.50 13.83 231 THR A CA 1
ATOM 975 C C . THR A 1 132 ? 25.592 -3.312 0.193 1.00 13.56 231 THR A C 1
ATOM 976 O O . THR A 1 132 ? 24.376 -3.080 0.157 1.00 14.51 231 THR A O 1
ATOM 983 N N . THR A 1 133 ? 26.438 -2.933 -0.755 1.00 12.19 232 THR A N 1
ATOM 984 C CA . THR A 1 133 ? 25.991 -2.144 -1.887 1.00 12.81 232 THR A CA 1
ATOM 985 C C . THR A 1 133 ? 25.250 -2.967 -2.934 1.00 12.99 232 THR A C 1
ATOM 986 O O . THR A 1 133 ? 25.191 -4.204 -2.851 1.00 12.27 232 THR A O 1
ATOM 990 N N . SER A 1 134 ? 24.686 -2.270 -3.918 1.00 13.22 233 SER A N 1
ATOM 991 C CA . SER A 1 134 ? 23.819 -2.892 -4.911 1.00 15.15 233 SER A CA 1
ATOM 992 C C . SER A 1 134 ? 24.519 -3.990 -5.711 1.00 16.32 233 SER A C 1
ATOM 993 O O . SER A 1 134 ? 23.870 -4.918 -6.192 1.00 17.65 233 SER A O 1
ATOM 996 N N . ASP A 1 135 ? 25.838 -3.891 -5.841 1.00 16.29 234 ASP A N 1
ATOM 997 C CA . ASP A 1 135 ? 26.593 -4.845 -6.661 1.00 17.72 234 ASP A CA 1
ATOM 998 C C . ASP A 1 135 ? 26.774 -6.191 -5.975 1.00 16.13 234 ASP A C 1
ATOM 999 O O . ASP A 1 135 ? 27.091 -7.195 -6.630 1.00 16.50 234 ASP A O 1
ATOM 1004 N N . ARG A 1 136 ? 26.593 -6.219 -4.661 1.00 13.27 235 ARG A N 1
ATOM 1005 C CA . ARG A 1 136 ? 26.796 -7.447 -3.914 1.00 12.93 235 ARG A CA 1
ATOM 1006 C C . ARG A 1 136 ? 25.669 -8.436 -4.212 1.00 12.84 235 ARG A C 1
ATOM 1007 O O . ARG A 1 136 ? 24.566 -8.031 -4.596 1.00 12.31 235 ARG A O 1
ATOM 1015 N N . PRO A 1 137 ? 25.935 -9.737 -4.036 1.00 12.81 236 PRO A N 1
ATOM 1016 C CA . PRO A 1 137 ? 24.892 -10.736 -4.281 1.00 13.10 236 PRO A CA 1
ATOM 1017 C C . PRO A 1 137 ? 23.676 -10.547 -3.378 1.00 11.94 236 PRO A C 1
ATOM 1018 O O . PRO A 1 137 ? 23.802 -10.028 -2.263 1.00 11.90 236 PRO A O 1
ATOM 1022 N N . ALA A 1 138 ? 22.515 -10.992 -3.854 1.00 11.84 237 ALA A N 1
ATOM 1023 C CA . ALA A 1 138 ? 21.284 -10.844 -3.099 1.00 11.95 237 ALA A CA 1
ATOM 1024 C C . ALA A 1 138 ? 21.415 -11.484 -1.717 1.00 12.84 237 ALA A C 1
ATOM 1025 O O . ALA A 1 138 ? 20.973 -10.915 -0.732 1.00 11.56 237 ALA A O 1
ATOM 1027 N N . LEU A 1 139 ? 22.042 -12.658 -1.638 1.00 12.67 238 LEU A N 1
ATOM 1028 C CA . LEU A 1 139 ? 22.210 -13.339 -0.349 1.00 14.74 238 LEU A CA 1
ATOM 1029 C C . LEU A 1 139 ? 22.923 -12.467 0.681 1.00 14.65 238 LEU A C 1
ATOM 1030 O O . LEU A 1 139 ? 22.540 -12.431 1.854 1.00 14.55 238 LEU A O 1
ATOM 1035 N N . GLU A 1 140 ? 23.964 -11.766 0.245 1.00 13.48 239 GLU A N 1
ATOM 1036 C CA . GLU A 1 140 ? 24.677 -10.876 1.129 1.00 14.51 239 GLU A CA 1
ATOM 1037 C C . GLU A 1 140 ? 23.823 -9.679 1.560 1.00 13.29 239 GLU A C 1
ATOM 1038 O O . GLU A 1 140 ? 23.834 -9.301 2.718 1.00 12.70 239 GLU A O 1
ATOM 1044 N N . ARG A 1 141 ? 23.098 -9.075 0.622 1.00 12.27 240 ARG A N 1
ATOM 1045 C CA . ARG A 1 141 ? 22.220 -7.941 0.953 1.00 12.74 240 ARG A CA 1
ATOM 1046 C C . ARG A 1 141 ? 21.078 -8.336 1.915 1.00 12.73 240 ARG A C 1
ATOM 1047 O O . ARG A 1 141 ? 20.669 -7.553 2.799 1.00 13.14 240 ARG A O 1
ATOM 1055 N N . MET A 1 142 ? 20.554 -9.542 1.744 1.00 12.85 241 MET A N 1
ATOM 1056 C CA . MET A 1 142 ? 19.561 -10.049 2.683 1.00 14.35 241 MET A CA 1
ATOM 1057 C C . MET A 1 142 ? 20.176 -10.295 4.063 1.00 13.63 241 MET A C 1
ATOM 1058 O O . MET A 1 142 ? 19.602 -9.913 5.088 1.00 13.88 241 MET A O 1
ATOM 1063 N N . LYS A 1 143 ? 21.341 -10.943 4.095 1.00 13.80 242 LYS A N 1
ATOM 1064 C CA . LYS A 1 143 ? 21.951 -11.307 5.382 1.00 14.03 242 LYS A CA 1
ATOM 1065 C C . LYS A 1 143 ? 22.347 -10.083 6.201 1.00 13.09 242 LYS A C 1
ATOM 1066 O O . LYS A 1 143 ? 22.384 -10.132 7.440 1.00 12.46 242 LYS A O 1
ATOM 1072 N N . ALA A 1 144 ? 22.615 -8.968 5.521 1.00 11.59 243 ALA A N 1
ATOM 1073 C CA . ALA A 1 144 ? 23.037 -7.743 6.222 1.00 12.75 243 ALA A CA 1
ATOM 1074 C C . ALA A 1 144 ? 22.048 -7.328 7.303 1.00 12.63 243 ALA A C 1
ATOM 1075 O O . ALA A 1 144 ? 22.447 -6.841 8.346 1.00 12.96 243 ALA A O 1
ATOM 1077 N N . ALA A 1 145 ? 20.753 -7.513 7.044 1.00 12.32 244 ALA A N 1
ATOM 1078 C CA . ALA A 1 145 ? 19.735 -7.143 8.001 1.00 11.37 244 ALA A CA 1
ATOM 1079 C C . ALA A 1 145 ? 19.865 -7.978 9.290 1.00 12.37 244 ALA A C 1
ATOM 1080 O O . ALA A 1 145 ? 19.688 -7.470 10.399 1.00 12.96 244 ALA A O 1
ATOM 1082 N N . PHE A 1 146 ? 20.147 -9.261 9.125 1.00 11.63 245 PHE A N 1
ATOM 1083 C CA . PHE A 1 146 ? 20.286 -10.168 10.268 1.00 12.73 245 PHE A CA 1
ATOM 1084 C C . PHE A 1 146 ? 21.607 -9.925 10.976 1.00 12.42 245 PHE A C 1
ATOM 1085 O O . PHE A 1 146 ? 21.667 -9.912 12.197 1.00 12.51 245 PHE A O 1
ATOM 1093 N N . THR A 1 147 ? 22.667 -9.717 10.206 1.00 12.12 246 THR A N 1
ATOM 1094 C CA . THR A 1 147 ? 23.972 -9.394 10.784 1.00 12.97 246 THR A CA 1
ATOM 1095 C C . THR A 1 147 ? 23.894 -8.155 11.675 1.00 13.08 246 THR A C 1
ATOM 1096 O O . THR A 1 147 ? 24.344 -8.165 12.829 1.00 12.80 246 THR A O 1
ATOM 1100 N N . ALA A 1 148 ? 23.291 -7.099 11.148 1.00 11.95 247 ALA A N 1
ATOM 1101 C CA . ALA A 1 148 ? 23.098 -5.874 11.913 1.00 12.19 247 ALA A CA 1
ATOM 1102 C C . ALA A 1 148 ? 22.303 -6.137 13.192 1.00 12.13 247 ALA A C 1
ATOM 1103 O O . ALA A 1 148 ? 22.663 -5.672 14.266 1.00 11.27 247 ALA A O 1
ATOM 1105 N N . THR A 1 149 ? 21.228 -6.896 13.067 1.00 10.65 248 THR A N 1
ATOM 1106 C CA . THR A 1 149 ? 20.359 -7.167 14.205 1.00 11.19 248 THR A CA 1
ATOM 1107 C C . THR A 1 149 ? 21.123 -7.943 15.286 1.00 11.48 248 THR A C 1
ATOM 1108 O O . THR A 1 149 ? 21.037 -7.635 16.477 1.00 11.99 248 THR A O 1
ATOM 1112 N N . THR A 1 150 ? 21.888 -8.928 14.851 1.00 10.46 249 THR A N 1
ATOM 1113 C CA . THR A 1 150 ? 22.679 -9.767 15.756 1.00 12.44 249 THR A CA 1
ATOM 1114 C C . THR A 1 150 ? 23.739 -8.947 16.485 1.00 12.25 249 THR A C 1
ATOM 1115 O O . THR A 1 150 ? 23.960 -9.117 17.677 1.00 12.20 249 THR A O 1
ATOM 1119 N N . ILE A 1 151 ? 24.393 -8.049 15.762 1.00 12.50 250 ILE A N 1
ATOM 1120 C CA . ILE A 1 151 ? 25.382 -7.175 16.375 1.00 12.61 250 ILE A CA 1
ATOM 1121 C C . ILE A 1 151 ? 24.736 -6.234 17.406 1.00 12.52 250 ILE A C 1
ATOM 1122 O O . ILE A 1 151 ? 25.293 -5.995 18.488 1.00 11.85 250 ILE A O 1
ATOM 1127 N N . ALA A 1 152 ? 23.562 -5.706 17.076 1.00 12.80 251 ALA A N 1
ATOM 1128 C CA . ALA A 1 152 ? 22.806 -4.893 18.015 1.00 11.92 251 ALA A CA 1
ATOM 1129 C C . ALA A 1 152 ? 22.502 -5.669 19.290 1.00 12.36 251 ALA A C 1
ATOM 1130 O O . ALA A 1 152 ? 22.598 -5.121 20.382 1.00 12.12 251 ALA A O 1
ATOM 1132 N N . GLU A 1 153 ? 22.139 -6.942 19.145 1.00 12.98 252 GLU A N 1
ATOM 1133 C CA . GLU A 1 153 ? 21.874 -7.801 20.306 1.00 13.89 252 GLU A CA 1
ATOM 1134 C C . GLU A 1 153 ? 23.129 -8.006 21.148 1.00 13.74 252 GLU A C 1
ATOM 1135 O O . GLU A 1 153 ? 23.070 -8.002 22.384 1.00 13.88 252 GLU A O 1
ATOM 1141 N N . TYR A 1 154 ? 24.266 -8.178 20.484 1.00 14.08 253 TYR A N 1
ATOM 1142 C CA . TYR A 1 154 ? 25.527 -8.339 21.202 1.00 14.54 253 TYR A CA 1
ATOM 1143 C C . TYR A 1 154 ? 25.797 -7.121 22.084 1.00 14.87 253 TYR A C 1
ATOM 1144 O O . TYR A 1 154 ? 26.120 -7.266 23.264 1.00 14.08 253 TYR A O 1
ATOM 1153 N N . PHE A 1 155 ? 25.672 -5.924 21.509 1.00 14.58 254 PHE A N 1
ATOM 1154 C CA . PHE A 1 155 ? 25.898 -4.692 22.277 1.00 14.79 254 PHE A CA 1
ATOM 1155 C C . PHE A 1 155 ? 24.826 -4.421 23.344 1.00 15.53 254 PHE A C 1
ATOM 1156 O O . PHE A 1 155 ? 25.148 -3.987 24.460 1.00 15.51 254 PHE A O 1
ATOM 1164 N N . ARG A 1 156 ? 23.567 -4.726 23.027 1.00 15.06 255 ARG A N 1
ATOM 1165 C CA . ARG A 1 156 ? 22.503 -4.678 24.035 1.00 15.01 255 ARG A CA 1
ATOM 1166 C C . ARG A 1 156 ? 22.881 -5.539 25.246 1.00 15.71 255 ARG A C 1
ATOM 1167 O O . ARG A 1 156 ? 22.753 -5.112 26.399 1.00 14.35 255 ARG A O 1
ATOM 1175 N N . ASP A 1 157 ? 23.356 -6.749 24.966 1.00 15.91 256 ASP A N 1
ATOM 1176 C CA . ASP A 1 157 ? 23.739 -7.697 26.015 1.00 17.63 256 ASP A CA 1
ATOM 1177 C C . ASP A 1 157 ? 24.888 -7.210 26.904 1.00 17.86 256 ASP A C 1
ATOM 1178 O O . ASP A 1 157 ? 25.122 -7.782 27.966 1.00 18.34 256 ASP A O 1
ATOM 1183 N N . GLN A 1 158 ? 25.602 -6.173 26.470 1.00 18.61 257 GLN A N 1
ATOM 1184 C CA . GLN A 1 158 ? 26.640 -5.544 27.298 1.00 19.61 257 GLN A CA 1
ATOM 1185 C C . GLN A 1 158 ? 26.052 -4.432 28.168 1.00 20.79 257 GLN A C 1
ATOM 1186 O O . GLN A 1 158 ? 26.773 -3.785 28.947 1.00 21.36 257 GLN A O 1
ATOM 1192 N N . GLY A 1 159 ? 24.746 -4.222 28.036 1.00 20.26 258 GLY A N 1
ATOM 1193 C CA . GLY A 1 159 ? 24.044 -3.198 28.800 1.00 20.09 258 GLY A CA 1
ATOM 1194 C C . GLY A 1 159 ? 23.942 -1.864 28.078 1.00 20.31 258 GLY A C 1
ATOM 1195 O O . GLY A 1 159 ? 23.569 -0.854 28.682 1.00 20.92 258 GLY A O 1
ATOM 1196 N N . LYS A 1 160 ? 24.275 -1.852 26.788 1.00 18.99 259 LYS A N 1
ATOM 1197 C CA . LYS A 1 160 ? 24.252 -0.621 26.005 1.00 18.19 259 LYS A CA 1
ATOM 1198 C C . LYS A 1 160 ? 22.847 -0.321 25.501 1.00 17.56 259 LYS A C 1
ATOM 1199 O O . LYS A 1 160 ? 22.094 -1.229 25.165 1.00 16.81 259 LYS A O 1
ATOM 1205 N N . ASN A 1 161 ? 22.492 0.956 25.469 1.00 17.18 260 ASN A N 1
ATOM 1206 C CA . ASN A 1 161 ? 21.291 1.352 24.767 1.00 17.64 260 ASN A CA 1
ATOM 1207 C C . ASN A 1 161 ? 21.650 1.537 23.312 1.00 16.58 260 ASN A C 1
ATOM 1208 O O . ASN A 1 161 ? 22.358 2.484 22.949 1.00 16.28 260 ASN A O 1
ATOM 1213 N N . VAL A 1 162 ? 21.177 0.602 22.494 1.00 14.91 261 VAL A N 1
ATOM 1214 C CA . VAL A 1 162 ? 21.577 0.513 21.096 1.00 13.70 261 VAL A CA 1
ATOM 1215 C C . VAL A 1 162 ? 20.528 1.136 20.168 1.00 12.40 261 VAL A C 1
ATOM 1216 O O . VAL A 1 162 ? 19.333 0.968 20.369 1.00 13.69 261 VAL A O 1
ATOM 1220 N N . LEU A 1 163 ? 20.990 1.874 19.172 1.00 12.45 262 LEU A N 1
ATOM 1221 C CA . LEU A 1 163 ? 20.121 2.293 18.068 1.00 13.26 262 LEU A CA 1
ATOM 1222 C C . LEU A 1 163 ? 20.467 1.459 16.847 1.00 13.28 262 LEU A C 1
ATOM 1223 O O . LEU A 1 163 ? 21.588 1.528 16.338 1.00 13.73 262 LEU A O 1
ATOM 1228 N N . LEU A 1 164 ? 19.512 0.650 16.398 1.00 13.01 263 LEU A N 1
ATOM 1229 C CA . LEU A 1 164 ? 19.662 -0.100 15.152 1.00 12.82 263 LEU A CA 1
ATOM 1230 C C . LEU A 1 164 ? 18.988 0.710 14.051 1.00 13.38 263 LEU A C 1
ATOM 1231 O O . LEU A 1 164 ? 17.807 1.045 14.152 1.00 12.60 263 LEU A O 1
ATOM 1236 N N . MET A 1 165 ? 19.734 1.040 13.005 1.00 13.82 264 MET A N 1
ATOM 1237 C CA . MET A 1 165 ? 19.169 1.860 11.947 1.00 14.98 264 MET A CA 1
ATOM 1238 C C . MET A 1 165 ? 19.375 1.165 10.608 1.00 14.89 264 MET A C 1
ATOM 1239 O O . MET A 1 165 ? 20.510 0.979 10.162 1.00 14.91 264 MET A O 1
ATOM 1244 N N . MET A 1 166 ? 18.277 0.767 9.984 1.00 14.22 265 MET A N 1
ATOM 1245 C CA . MET A 1 166 ? 18.348 -0.036 8.779 1.00 16.07 265 MET A CA 1
ATOM 1246 C C . MET A 1 166 ? 17.820 0.759 7.596 1.00 15.16 265 MET A C 1
ATOM 1247 O O . MET A 1 166 ? 16.632 1.058 7.524 1.00 13.45 265 MET A O 1
ATOM 1252 N N . ASP A 1 167 ? 18.717 1.104 6.678 1.00 14.71 266 ASP A N 1
ATOM 1253 C CA . ASP A 1 167 ? 18.366 1.868 5.488 1.00 14.39 266 ASP A CA 1
ATOM 1254 C C . ASP A 1 167 ? 18.748 0.971 4.305 1.00 12.84 266 ASP A C 1
ATOM 1255 O O . ASP A 1 167 ? 19.905 0.995 3.879 1.00 10.93 266 ASP A O 1
ATOM 1260 N N . SER A 1 168 ? 17.813 0.175 3.775 1.00 11.63 267 SER A N 1
ATOM 1261 C CA . SER A 1 168 ? 16.380 0.254 4.059 1.00 11.31 267 SER A CA 1
ATOM 1262 C C . SER A 1 168 ? 15.768 -1.131 4.174 1.00 11.77 267 SER A C 1
ATOM 1263 O O . SER A 1 168 ? 16.306 -2.097 3.630 1.00 11.82 267 SER A O 1
ATOM 1266 N N . VAL A 1 169 ? 14.625 -1.230 4.847 1.00 11.63 268 VAL A N 1
ATOM 1267 C CA . VAL A 1 169 ? 13.924 -2.500 4.864 1.00 12.82 268 VAL A CA 1
ATOM 1268 C C . VAL A 1 169 ? 13.434 -2.809 3.448 1.00 12.38 268 VAL A C 1
ATOM 1269 O O . VAL A 1 169 ? 13.324 -3.970 3.068 1.00 11.55 268 VAL A O 1
ATOM 1273 N N . THR A 1 170 ? 13.161 -1.757 2.666 1.00 10.48 269 THR A N 1
ATOM 1274 C CA . THR A 1 170 ? 12.734 -1.939 1.273 1.00 11.05 269 THR A CA 1
ATOM 1275 C C . THR A 1 170 ? 13.753 -2.730 0.449 1.00 11.23 269 THR A C 1
ATOM 1276 O O . THR A 1 170 ? 13.401 -3.679 -0.253 1.00 10.80 269 THR A O 1
ATOM 1280 N N . ARG A 1 171 ? 15.021 -2.338 0.525 1.00 11.09 270 ARG A N 1
ATOM 1281 C CA . ARG A 1 171 ? 16.045 -3.015 -0.284 1.00 11.62 270 ARG A CA 1
ATOM 1282 C C . ARG A 1 171 ? 16.470 -4.336 0.323 1.00 11.48 270 ARG A C 1
ATOM 1283 O O . ARG A 1 171 ? 16.861 -5.265 -0.409 1.00 11.34 270 ARG A O 1
ATOM 1291 N N . TYR A 1 172 ? 16.349 -4.449 1.647 1.00 11.42 271 TYR A N 1
ATOM 1292 C CA . TYR A 1 172 ? 16.499 -5.741 2.293 1.00 11.80 271 TYR A CA 1
ATOM 1293 C C . TYR A 1 172 ? 15.472 -6.706 1.701 1.00 11.84 271 TYR A C 1
ATOM 1294 O O . TYR A 1 172 ? 15.798 -7.850 1.360 1.00 11.83 271 TYR A O 1
ATOM 1303 N N . ALA A 1 173 ? 14.228 -6.243 1.605 1.00 10.22 272 ALA A N 1
ATOM 1304 C CA . ALA A 1 173 ? 13.122 -7.103 1.133 1.00 10.62 272 ALA A CA 1
ATOM 1305 C C . ALA A 1 173 ? 13.294 -7.516 -0.327 1.00 11.38 272 ALA A C 1
ATOM 1306 O O . ALA A 1 173 ? 12.952 -8.641 -0.712 1.00 10.94 272 ALA A O 1
ATOM 1308 N N . ARG A 1 174 ? 13.813 -6.608 -1.148 1.00 11.89 273 ARG A N 1
ATOM 1309 C CA . ARG A 1 174 ? 14.041 -6.928 -2.548 1.00 12.40 273 ARG A CA 1
ATOM 1310 C C . ARG A 1 174 ? 15.139 -7.986 -2.653 1.00 12.43 273 ARG A C 1
ATOM 1311 O O . ARG A 1 174 ? 15.047 -8.892 -3.474 1.00 12.74 273 ARG A O 1
ATOM 1319 N N . ALA A 1 175 ? 16.163 -7.875 -1.819 1.00 12.34 274 ALA A N 1
ATOM 1320 C CA . ALA A 1 175 ? 17.215 -8.905 -1.782 1.00 12.42 274 ALA A CA 1
ATOM 1321 C C . ALA A 1 175 ? 16.624 -10.242 -1.313 1.00 12.43 274 ALA A C 1
ATOM 1322 O O . ALA A 1 175 ? 16.857 -11.279 -1.921 1.00 12.85 274 ALA A O 1
ATOM 1324 N N . ALA A 1 176 ? 15.855 -10.207 -0.229 1.00 12.76 275 ALA A N 1
ATOM 1325 C CA . ALA A 1 176 ? 15.253 -11.423 0.310 1.00 12.66 275 ALA A CA 1
ATOM 1326 C C . ALA A 1 176 ? 14.281 -12.059 -0.693 1.00 12.69 275 ALA A C 1
ATOM 1327 O O . ALA A 1 176 ? 14.138 -13.307 -0.749 1.00 12.49 275 ALA A O 1
ATOM 1329 N N . ARG A 1 177 ? 13.619 -11.212 -1.484 1.00 11.84 276 ARG A N 1
ATOM 1330 C CA . ARG A 1 177 ? 12.734 -11.679 -2.557 1.00 12.14 276 ARG A CA 1
ATOM 1331 C C . ARG A 1 177 ? 13.537 -12.517 -3.554 1.00 12.54 276 ARG A C 1
ATOM 1332 O O . ARG A 1 177 ? 13.133 -13.620 -3.915 1.00 10.99 276 ARG A O 1
ATOM 1340 N N . ASP A 1 178 ? 14.652 -11.963 -4.008 1.00 13.22 277 ASP A N 1
ATOM 1341 C CA . ASP A 1 178 ? 15.438 -12.587 -5.041 1.00 13.75 277 ASP A CA 1
ATOM 1342 C C . ASP A 1 178 ? 16.015 -13.905 -4.538 1.00 13.21 277 ASP A C 1
ATOM 1343 O O . ASP A 1 178 ? 16.028 -14.884 -5.273 1.00 13.00 277 ASP A O 1
ATOM 1348 N N . VAL A 1 179 ? 16.427 -13.937 -3.274 1.00 12.58 278 VAL A N 1
ATOM 1349 C CA . VAL A 1 179 ? 16.896 -15.192 -2.636 1.00 12.44 278 VAL A CA 1
ATOM 1350 C C . VAL A 1 179 ? 15.779 -16.226 -2.579 1.00 13.64 278 VAL A C 1
ATOM 1351 O O . VAL A 1 179 ? 15.972 -17.390 -2.958 1.00 13.38 278 VAL A O 1
ATOM 1355 N N . GLY A 1 180 ? 14.604 -15.794 -2.128 1.00 13.04 279 GLY A N 1
ATOM 1356 C CA . GLY A 1 180 ? 13.448 -16.683 -2.008 1.00 13.26 279 GLY A CA 1
ATOM 1357 C C . GLY A 1 180 ? 13.002 -17.262 -3.340 1.00 13.08 279 GLY A C 1
ATOM 1358 O O . GLY A 1 180 ? 12.738 -18.466 -3.443 1.00 14.58 279 GLY A O 1
ATOM 1359 N N . LEU A 1 181 ? 12.927 -16.419 -4.366 1.00 13.15 280 LEU A N 1
ATOM 1360 C CA . LEU A 1 181 ? 12.487 -16.856 -5.701 1.00 13.47 280 LEU A CA 1
ATOM 1361 C C . LEU A 1 181 ? 13.483 -17.839 -6.288 1.00 14.21 280 LEU A C 1
ATOM 1362 O O . LEU A 1 181 ? 13.104 -18.794 -6.967 1.00 13.44 280 LEU A O 1
ATOM 1367 N N . ALA A 1 182 ? 14.758 -17.589 -6.010 1.00 13.24 281 ALA A N 1
ATOM 1368 C CA . ALA A 1 182 ? 15.832 -18.474 -6.423 1.00 13.87 281 ALA A CA 1
ATOM 1369 C C . ALA A 1 182 ? 15.702 -19.872 -5.796 1.00 13.72 281 ALA A C 1
ATOM 1370 O O . ALA A 1 182 ? 16.086 -20.872 -6.409 1.00 13.05 281 ALA A O 1
ATOM 1372 N N . SER A 1 183 ? 15.158 -19.948 -4.584 1.00 12.83 282 SER A N 1
ATOM 1373 C CA . SER A 1 183 ? 14.967 -21.237 -3.922 1.00 13.85 282 SER A CA 1
ATOM 1374 C C . SER A 1 183 ? 13.738 -21.964 -4.462 1.00 13.29 282 SER A C 1
ATOM 1375 O O . SER A 1 183 ? 13.453 -23.093 -4.053 1.00 12.45 282 SER A O 1
ATOM 1378 N N . GLY A 1 184 ? 12.996 -21.300 -5.352 1.00 13.28 283 GLY A N 1
ATOM 1379 C CA . GLY A 1 184 ? 11.833 -21.916 -5.995 1.00 13.70 283 GLY A CA 1
ATOM 1380 C C . GLY A 1 184 ? 10.479 -21.498 -5.443 1.00 14.24 283 GLY A C 1
ATOM 1381 O O . GLY A 1 184 ? 9.451 -22.034 -5.846 1.00 14.03 283 GLY A O 1
ATOM 1382 N N . GLU A 1 185 ? 10.466 -20.540 -4.522 1.00 14.75 284 GLU A N 1
ATOM 1383 C CA . GLU A 1 185 ? 9.211 -20.018 -3.998 1.00 16.52 284 GLU A CA 1
ATOM 1384 C C . GLU A 1 185 ? 8.450 -19.259 -5.067 1.00 17.31 284 GLU A C 1
ATOM 1385 O O . GLU A 1 185 ? 9.056 -18.606 -5.923 1.00 17.73 284 GLU A O 1
ATOM 1391 N N . PRO A 1 186 ? 7.114 -19.309 -5.006 1.00 18.27 285 PRO A N 1
ATOM 1392 C CA . PRO A 1 186 ? 6.330 -18.546 -5.954 1.00 18.79 285 PRO A CA 1
ATOM 1393 C C . PRO A 1 186 ? 6.103 -17.112 -5.461 1.00 19.13 285 PRO A C 1
ATOM 1394 O O . PRO A 1 186 ? 6.245 -16.828 -4.267 1.00 19.64 285 PRO A O 1
ATOM 1398 N N . ASP A 1 187 ? 5.788 -16.221 -6.392 1.00 18.97 286 ASP A N 1
ATOM 1399 C CA . ASP A 1 187 ? 5.299 -14.885 -6.071 1.00 19.41 286 ASP A CA 1
ATOM 1400 C C . ASP A 1 187 ? 3.959 -15.061 -5.359 1.00 19.31 286 ASP A C 1
ATOM 1401 O O . ASP A 1 187 ? 3.094 -15.787 -5.847 1.00 19.28 286 ASP A O 1
ATOM 1406 N N . VAL A 1 188 ? 3.782 -14.437 -4.195 1.00 18.75 287 VAL A N 1
ATOM 1407 C CA . VAL A 1 188 ? 2.459 -14.465 -3.557 1.00 19.39 287 VAL A CA 1
ATOM 1408 C C . VAL A 1 188 ? 1.762 -13.111 -3.630 1.00 18.97 287 VAL A C 1
ATOM 1409 O O . VAL A 1 188 ? 0.565 -13.047 -3.870 1.00 18.98 287 VAL A O 1
ATOM 1413 N N . ARG A 1 189 ? 2.526 -12.039 -3.452 1.00 17.62 288 ARG A N 1
ATOM 1414 C CA . ARG A 1 189 ? 1.992 -10.677 -3.482 1.00 17.92 288 ARG A CA 1
ATOM 1415 C C . ARG A 1 189 ? 3.060 -9.739 -4.006 1.00 16.39 288 ARG A C 1
ATOM 1416 O O . ARG A 1 189 ? 4.138 -9.661 -3.425 1.00 15.08 288 ARG A O 1
ATOM 1424 N N . GLY A 1 190 ? 2.755 -9.026 -5.087 1.00 15.60 289 GLY A N 1
ATOM 1425 C CA . GLY A 1 190 ? 3.623 -7.940 -5.564 1.00 14.62 289 GLY A CA 1
ATOM 1426 C C . GLY A 1 190 ? 5.003 -8.390 -5.999 1.00 14.87 289 GLY A C 1
ATOM 1427 O O . GLY A 1 190 ? 5.950 -7.603 -5.996 1.00 15.36 289 GLY A O 1
ATOM 1428 N N . GLY A 1 191 ? 5.135 -9.666 -6.358 1.00 14.27 290 GLY A N 1
ATOM 1429 C CA . GLY A 1 191 ? 6.437 -10.199 -6.745 1.00 14.47 290 GLY A CA 1
ATOM 1430 C C . GLY A 1 191 ? 7.232 -10.838 -5.611 1.00 14.78 290 GLY A C 1
ATOM 1431 O O . GLY A 1 191 ? 8.292 -11.442 -5.857 1.00 15.45 290 GLY A O 1
ATOM 1432 N N . PHE A 1 192 ? 6.708 -10.740 -4.388 1.00 13.13 291 PHE A N 1
ATOM 1433 C CA . PHE A 1 192 ? 7.386 -11.259 -3.195 1.00 12.35 291 PHE A CA 1
ATOM 1434 C C . PHE A 1 192 ? 6.927 -12.650 -2.797 1.00 11.77 291 PHE A C 1
ATOM 1435 O O . PHE A 1 192 ? 5.728 -12.914 -2.751 1.00 11.76 291 PHE A O 1
ATOM 1443 N N . PRO A 1 193 ? 7.883 -13.538 -2.481 1.00 11.74 292 PRO A N 1
ATOM 1444 C CA . PRO A 1 193 ? 7.477 -14.847 -1.960 1.00 12.11 292 PRO A CA 1
ATOM 1445 C C . PRO A 1 193 ? 7.146 -14.818 -0.460 1.00 12.31 292 PRO A C 1
ATOM 1446 O O . PRO A 1 193 ? 7.522 -13.874 0.267 1.00 9.90 292 PRO A O 1
ATOM 1450 N N . PRO A 1 194 ? 6.437 -15.852 0.007 1.00 13.33 293 PRO A N 1
ATOM 1451 C CA . PRO A 1 194 ? 6.074 -15.977 1.409 1.00 13.64 293 PRO A CA 1
ATOM 1452 C C . PRO A 1 194 ? 7.212 -15.726 2.403 1.00 13.57 293 PRO A C 1
ATOM 1453 O O . PRO A 1 194 ? 6.973 -15.082 3.434 1.00 14.03 293 PRO A O 1
ATOM 1457 N N . SER A 1 195 ? 8.424 -16.185 2.092 1.00 13.68 294 SER A N 1
ATOM 1458 C CA . SER A 1 195 ? 9.570 -16.051 3.007 1.00 14.59 294 SER A CA 1
ATOM 1459 C C . SER A 1 195 ? 9.874 -14.607 3.432 1.00 14.29 294 SER A C 1
ATOM 1460 O O . SER A 1 195 ? 10.264 -14.356 4.569 1.00 13.83 294 SER A O 1
ATOM 1463 N N . VAL A 1 196 ? 9.716 -13.662 2.513 1.00 14.20 295 VAL A N 1
ATOM 1464 C CA . VAL A 1 196 ? 10.043 -12.279 2.830 1.00 14.05 295 VAL A CA 1
ATOM 1465 C C . VAL A 1 196 ? 9.038 -11.753 3.857 1.00 13.68 295 VAL A C 1
ATOM 1466 O O . VAL A 1 196 ? 9.415 -11.137 4.852 1.00 13.61 295 VAL A O 1
ATOM 1470 N N . PHE A 1 197 ? 7.756 -12.024 3.629 1.00 14.75 296 PHE A N 1
ATOM 1471 C CA . PHE A 1 197 ? 6.736 -11.567 4.566 1.00 15.69 296 PHE A CA 1
ATOM 1472 C C . PHE A 1 197 ? 6.939 -12.132 5.966 1.00 15.94 296 PHE A C 1
ATOM 1473 O O . PHE A 1 197 ? 6.899 -11.394 6.944 1.00 17.73 296 PHE A O 1
ATOM 1481 N N . SER A 1 198 ? 7.210 -13.423 6.063 1.00 16.11 297 SER A N 1
ATOM 1482 C CA . SER A 1 198 ? 7.392 -14.015 7.380 1.00 16.49 297 SER A CA 1
ATOM 1483 C C . SER A 1 198 ? 8.674 -13.519 8.065 1.00 15.55 297 SER A C 1
ATOM 1484 O O . SER A 1 198 ? 8.765 -13.532 9.291 1.00 14.22 297 SER A O 1
ATOM 1487 N N . SER A 1 199 ? 9.640 -13.024 7.288 1.00 15.01 298 SER A N 1
ATOM 1488 C CA . SER A 1 199 ? 10.905 -12.552 7.882 1.00 15.00 298 SER A CA 1
ATOM 1489 C C . SER A 1 199 ? 10.731 -11.211 8.591 1.00 15.27 298 SER A C 1
ATOM 1490 O O . SER A 1 199 ? 11.481 -10.886 9.520 1.00 14.09 298 SER A O 1
ATOM 1493 N N . LEU A 1 200 ? 9.753 -10.423 8.147 1.00 14.76 299 LEU A N 1
ATOM 1494 C CA . LEU A 1 200 ? 9.602 -9.061 8.672 1.00 16.01 299 LEU A CA 1
ATOM 1495 C C . LEU A 1 200 ? 9.328 -9.015 10.173 1.00 15.70 299 LEU A C 1
ATOM 1496 O O . LEU A 1 200 ? 10.043 -8.336 10.904 1.00 16.42 299 LEU A O 1
ATOM 1501 N N . PRO A 1 201 ? 8.281 -9.714 10.645 1.00 15.40 300 PRO A N 1
ATOM 1502 C CA . PRO A 1 201 ? 8.080 -9.646 12.092 1.00 15.28 300 PRO A CA 1
ATOM 1503 C C . PRO A 1 201 ? 9.196 -10.327 12.880 1.00 15.59 300 PRO A C 1
ATOM 1504 O O . PRO A 1 201 ? 9.486 -9.931 14.008 1.00 16.77 300 PRO A O 1
ATOM 1508 N N . LYS A 1 202 ? 9.835 -11.324 12.285 1.00 15.10 301 LYS A N 1
ATOM 1509 C CA . LYS A 1 202 ? 10.939 -12.007 12.959 1.00 16.51 301 LYS A CA 1
ATOM 1510 C C . LYS A 1 202 ? 12.112 -11.050 13.183 1.00 15.85 301 LYS A C 1
ATOM 1511 O O . LYS A 1 202 ? 12.721 -11.047 14.244 1.00 13.20 301 LYS A O 1
ATOM 1517 N N . LEU A 1 203 ? 12.411 -10.232 12.179 1.00 14.34 302 LEU A N 1
ATOM 1518 C CA . LEU A 1 203 ? 13.424 -9.187 12.327 1.00 14.28 302 LEU A CA 1
ATOM 1519 C C . LEU A 1 203 ? 13.024 -8.100 13.316 1.00 13.84 302 LEU A C 1
ATOM 1520 O O . LEU A 1 203 ? 13.798 -7.724 14.194 1.00 12.94 302 LEU A O 1
ATOM 1525 N N . LEU A 1 204 ? 11.818 -7.572 13.165 1.00 13.72 303 LEU A N 1
ATOM 1526 C CA . LEU A 1 204 ? 11.410 -6.429 13.966 1.00 14.54 303 LEU A CA 1
ATOM 1527 C C . LEU A 1 204 ? 11.199 -6.798 15.416 1.00 14.62 303 LEU A C 1
ATOM 1528 O O . LEU A 1 204 ? 11.404 -5.969 16.325 1.00 14.88 303 LEU A O 1
ATOM 1533 N N . GLU A 1 205 ? 10.797 -8.045 15.649 1.00 14.19 304 GLU A N 1
ATOM 1534 C CA . GLU A 1 205 ? 10.509 -8.479 17.006 1.00 16.46 304 GLU A CA 1
ATOM 1535 C C . GLU A 1 205 ? 11.787 -8.631 17.833 1.00 14.47 304 GLU A C 1
ATOM 1536 O O . GLU A 1 205 ? 11.724 -8.758 19.048 1.00 14.02 304 GLU A O 1
ATOM 1542 N N . ARG A 1 206 ? 12.947 -8.584 17.178 1.00 14.12 305 ARG A N 1
ATOM 1543 C CA . ARG A 1 206 ? 14.223 -8.639 17.900 1.00 13.93 305 ARG A CA 1
ATOM 1544 C C . ARG A 1 206 ? 14.650 -7.308 18.532 1.00 14.09 305 ARG A C 1
ATOM 1545 O O . ARG A 1 206 ? 15.437 -7.289 19.468 1.00 13.21 305 ARG A O 1
ATOM 1553 N N . ALA A 1 207 ? 14.115 -6.198 18.031 1.00 13.36 306 ALA A N 1
ATOM 1554 C CA . ALA A 1 207 ? 14.292 -4.903 18.687 1.00 14.02 306 ALA A CA 1
ATOM 1555 C C . ALA A 1 207 ? 13.411 -4.874 19.939 1.00 15.23 306 ALA A C 1
ATOM 1556 O O . ALA A 1 207 ? 12.480 -5.678 20.061 1.00 16.59 306 ALA A O 1
ATOM 1558 N N . GLY A 1 208 ? 13.688 -3.956 20.857 1.00 14.97 307 GLY A N 1
ATOM 1559 C CA . GLY A 1 208 ? 12.849 -3.799 22.057 1.00 15.87 307 GLY A CA 1
ATOM 1560 C C . GLY A 1 208 ? 13.613 -3.484 23.327 1.00 16.62 307 GLY A C 1
ATOM 1561 O O . GLY A 1 208 ? 14.844 -3.563 23.360 1.00 16.03 307 GLY A O 1
ATOM 1562 N N . PRO A 1 209 ? 12.884 -3.126 24.400 1.00 17.28 308 PRO A N 1
ATOM 1563 C CA . PRO A 1 209 ? 13.526 -2.875 25.686 1.00 18.08 308 PRO A CA 1
ATOM 1564 C C . PRO A 1 209 ? 14.037 -4.178 26.294 1.00 19.45 308 PRO A C 1
ATOM 1565 O O . PRO A 1 209 ? 13.588 -5.255 25.911 1.00 18.99 308 PRO A O 1
ATOM 1569 N N . ALA A 1 210 ? 14.968 -4.075 27.236 1.00 20.93 309 ALA A N 1
ATOM 1570 C CA . ALA A 1 210 ? 15.503 -5.258 27.903 1.00 22.65 309 ALA A CA 1
ATOM 1571 C C . ALA A 1 210 ? 15.915 -4.921 29.326 1.00 23.46 309 ALA A C 1
ATOM 1572 O O . ALA A 1 210 ? 16.100 -3.751 29.654 1.00 23.39 309 ALA A O 1
ATOM 1574 N N . PRO A 1 211 ? 16.060 -5.949 30.183 1.00 24.81 310 PRO A N 1
ATOM 1575 C CA . PRO A 1 211 ? 16.461 -5.741 31.572 1.00 25.47 310 PRO A CA 1
ATOM 1576 C C . PRO A 1 211 ? 17.678 -4.824 31.655 1.00 26.00 310 PRO A C 1
ATOM 1577 O O . PRO A 1 211 ? 17.663 -3.827 32.382 1.00 26.58 310 PRO A O 1
ATOM 1581 N N . LYS A 1 212 ? 18.726 -5.176 30.916 1.00 25.67 311 LYS A N 1
ATOM 1582 C CA . LYS A 1 212 ? 19.886 -4.311 30.760 1.00 24.92 311 LYS A CA 1
ATOM 1583 C C . LYS A 1 212 ? 20.040 -4.003 29.273 1.00 23.59 311 LYS A C 1
ATOM 1584 O O . LYS A 1 212 ? 19.878 -4.885 28.423 1.00 23.96 311 LYS A O 1
ATOM 1590 N N . GLY A 1 213 ? 20.323 -2.743 28.961 1.00 21.65 312 GLY A N 1
ATOM 1591 C CA . GLY A 1 213 ? 20.419 -2.319 27.574 1.00 18.87 312 GLY A CA 1
ATOM 1592 C C . GLY A 1 213 ? 19.075 -2.343 26.869 1.00 16.92 312 GLY A C 1
ATOM 1593 O O . GLY A 1 213 ? 18.040 -2.663 27.463 1.00 16.72 312 GLY A O 1
ATOM 1594 N N . SER A 1 214 ? 19.093 -1.993 25.591 1.00 14.89 313 SER A N 1
ATOM 1595 C CA . SER A 1 214 ? 17.897 -1.999 24.782 1.00 13.42 313 SER A CA 1
ATOM 1596 C C . SER A 1 214 ? 18.303 -1.872 23.331 1.00 12.25 313 SER A C 1
ATOM 1597 O O . SER A 1 214 ? 19.447 -1.510 23.027 1.00 11.46 313 SER A O 1
ATOM 1600 N N . ILE A 1 215 ? 17.359 -2.174 22.446 1.00 11.62 314 ILE A N 1
ATOM 1601 C CA . ILE A 1 215 ? 17.511 -1.893 21.027 1.00 10.29 314 ILE A CA 1
ATOM 1602 C C . ILE A 1 215 ? 16.277 -1.125 20.597 1.00 11.16 314 ILE A C 1
ATOM 1603 O O . ILE A 1 215 ? 15.142 -1.625 20.681 1.00 11.91 314 ILE A O 1
ATOM 1608 N N . THR A 1 216 ? 16.512 0.102 20.166 1.00 9.96 315 THR A N 1
ATOM 1609 C CA . THR A 1 216 ? 15.489 0.917 19.543 1.00 10.65 315 THR A CA 1
ATOM 1610 C C . THR A 1 216 ? 15.860 0.892 18.088 1.00 10.78 315 THR A C 1
ATOM 1611 O O . THR A 1 216 ? 17.044 1.067 17.740 1.00 11.19 315 THR A O 1
ATOM 1615 N N . ALA A 1 217 ? 14.880 0.652 17.223 1.00 9.85 316 ALA A N 1
ATOM 1616 C CA . ALA A 1 217 ? 15.211 0.406 15.837 1.00 10.06 316 ALA A CA 1
ATOM 1617 C C . ALA A 1 217 ? 14.458 1.350 14.920 1.00 10.67 316 ALA A C 1
ATOM 1618 O O . ALA A 1 217 ? 13.285 1.621 15.141 1.00 12.34 316 ALA A O 1
ATOM 1620 N N . ILE A 1 218 ? 15.157 1.849 13.908 1.00 10.75 317 ILE A N 1
ATOM 1621 C CA . ILE A 1 218 ? 14.546 2.670 12.876 1.00 10.57 317 ILE A CA 1
ATOM 1622 C C . ILE A 1 218 ? 14.741 1.961 11.555 1.00 11.45 317 ILE A C 1
ATOM 1623 O O . ILE A 1 218 ? 15.876 1.653 11.181 1.00 11.51 317 ILE A O 1
ATOM 1628 N N . TYR A 1 219 ? 13.633 1.718 10.855 1.00 10.79 318 TYR A N 1
ATOM 1629 C CA . TYR A 1 219 ? 13.637 1.034 9.555 1.00 11.22 318 TYR A CA 1
ATOM 1630 C C . TYR A 1 219 ? 13.146 1.991 8.484 1.00 10.88 318 TYR A C 1
ATOM 1631 O O . TYR A 1 219 ? 12.057 2.564 8.622 1.00 11.73 318 TYR A O 1
ATOM 1640 N N . THR A 1 220 ? 13.914 2.182 7.422 1.00 10.48 319 THR A N 1
ATOM 1641 C CA . THR A 1 220 ? 13.401 3.059 6.348 1.00 9.29 319 THR A CA 1
ATOM 1642 C C . THR A 1 220 ? 12.669 2.271 5.275 1.00 10.65 319 THR A C 1
ATOM 1643 O O . THR A 1 220 ? 13.020 1.135 4.955 1.00 11.51 319 THR A O 1
ATOM 1647 N N . VAL A 1 221 ? 11.645 2.911 4.726 1.00 9.74 320 VAL A N 1
ATOM 1648 C CA . VAL A 1 221 ? 10.832 2.384 3.653 1.00 10.32 320 VAL A CA 1
ATOM 1649 C C . VAL A 1 221 ? 10.933 3.401 2.509 1.00 11.83 320 VAL A C 1
ATOM 1650 O O . VAL A 1 221 ? 10.631 4.592 2.682 1.00 11.59 320 VAL A O 1
ATOM 1654 N N . LEU A 1 222 ? 11.376 2.931 1.355 1.00 11.59 321 LEU A N 1
ATOM 1655 C CA . LEU A 1 222 ? 11.704 3.823 0.246 1.00 14.02 321 LEU A CA 1
ATOM 1656 C C . LEU A 1 222 ? 10.502 3.846 -0.654 1.00 15.54 321 LEU A C 1
ATOM 1657 O O . LEU A 1 222 ? 10.042 2.790 -1.113 1.00 17.22 321 LEU A O 1
ATOM 1662 N N . LEU A 1 223 ? 9.975 5.044 -0.879 1.00 14.10 322 LEU A N 1
ATOM 1663 C CA . LEU A 1 223 ? 8.750 5.201 -1.641 1.00 15.10 322 LEU A CA 1
ATOM 1664 C C . LEU A 1 223 ? 9.075 5.471 -3.096 1.00 15.58 322 LEU A C 1
ATOM 1665 O O . LEU A 1 223 ? 9.958 6.268 -3.408 1.00 15.78 322 LEU A O 1
ATOM 1670 N N . GLU A 1 224 ? 8.385 4.780 -3.989 1.00 16.08 323 GLU A N 1
ATOM 1671 C CA . GLU A 1 224 ? 8.601 4.993 -5.413 1.00 17.75 323 GLU A CA 1
ATOM 1672 C C . GLU A 1 224 ? 7.630 6.061 -5.923 1.00 18.31 323 GLU A C 1
ATOM 1673 O O . GLU A 1 224 ? 6.537 6.239 -5.377 1.00 17.36 323 GLU A O 1
ATOM 1679 N N . SER A 1 225 ? 8.044 6.797 -6.948 1.00 19.49 324 SER A N 1
ATOM 1680 C CA . SER A 1 225 ? 7.181 7.821 -7.506 1.00 21.17 324 SER A CA 1
ATOM 1681 C C . SER A 1 225 ? 6.317 7.161 -8.562 1.00 21.11 324 SER A C 1
ATOM 1682 O O . SER A 1 225 ? 6.384 7.494 -9.744 1.00 21.44 324 SER A O 1
ATOM 1685 N N . ASP A 1 226 ? 5.530 6.186 -8.122 1.00 19.67 325 ASP A N 1
ATOM 1686 C CA . ASP A 1 226 ? 4.578 5.528 -8.991 1.00 18.73 325 ASP A CA 1
ATOM 1687 C C . ASP A 1 226 ? 3.390 5.126 -8.134 1.00 18.25 325 ASP A C 1
ATOM 1688 O O . ASP A 1 226 ? 3.329 5.439 -6.937 1.00 18.70 325 ASP A O 1
ATOM 1693 N N . ASN A 1 227 ? 2.438 4.447 -8.740 1.00 17.29 326 ASN A N 1
ATOM 1694 C CA . ASN A 1 227 ? 1.240 4.106 -8.002 1.00 15.96 326 ASN A CA 1
ATOM 1695 C C . ASN A 1 227 ? 1.165 2.605 -7.789 1.00 13.83 326 ASN A C 1
ATOM 1696 O O . ASN A 1 227 ? 0.091 2.045 -7.606 1.00 13.51 326 ASN A O 1
ATOM 1701 N N . VAL A 1 228 ? 2.328 1.961 -7.788 1.00 11.61 327 VAL A N 1
ATOM 1702 C CA . VAL A 1 228 ? 2.371 0.518 -7.641 1.00 11.29 327 VAL A CA 1
ATOM 1703 C C . VAL A 1 228 ? 2.354 0.187 -6.152 1.00 10.25 327 VAL A C 1
ATOM 1704 O O . VAL A 1 228 ? 3.074 0.806 -5.364 1.00 9.11 327 VAL A O 1
ATOM 1708 N N . ASN A 1 229 ? 1.539 -0.792 -5.761 1.00 9.88 328 ASN A N 1
ATOM 1709 C CA . ASN A 1 229 ? 1.512 -1.198 -4.355 1.00 10.54 328 ASN A CA 1
ATOM 1710 C C . ASN A 1 229 ? 2.870 -1.726 -3.878 1.00 11.63 328 ASN A C 1
ATOM 1711 O O . ASN A 1 229 ? 3.545 -2.485 -4.597 1.00 12.80 328 ASN A O 1
ATOM 1716 N N . ASP A 1 230 ? 3.271 -1.302 -2.681 1.00 11.62 329 ASP A N 1
ATOM 1717 C CA . ASP A 1 230 ? 4.427 -1.895 -1.991 1.00 11.39 329 ASP A CA 1
ATOM 1718 C C . ASP A 1 230 ? 3.926 -2.686 -0.783 1.00 11.63 329 ASP A C 1
ATOM 1719 O O . ASP A 1 230 ? 3.703 -2.127 0.290 1.00 10.39 329 ASP A O 1
ATOM 1724 N N . PRO A 1 231 ? 3.761 -3.996 -0.956 1.00 11.85 330 PRO A N 1
ATOM 1725 C CA . PRO A 1 231 ? 3.184 -4.804 0.104 1.00 10.65 330 PRO A CA 1
ATOM 1726 C C . PRO A 1 231 ? 4.121 -4.984 1.308 1.00 11.28 330 PRO A C 1
ATOM 1727 O O . PRO A 1 231 ? 3.650 -5.287 2.398 1.00 10.19 330 PRO A O 1
ATOM 1731 N N . ILE A 1 232 ? 5.425 -4.800 1.099 1.00 11.33 331 ILE A N 1
ATOM 1732 C CA . ILE A 1 232 ? 6.399 -4.891 2.198 1.00 12.22 331 ILE A CA 1
ATOM 1733 C C . ILE A 1 232 ? 6.180 -3.707 3.139 1.00 10.65 331 ILE A C 1
ATOM 1734 O O . ILE A 1 232 ? 6.042 -3.888 4.352 1.00 11.69 331 ILE A O 1
ATOM 1739 N N . GLY A 1 233 ? 6.120 -2.505 2.575 1.00 9.88 332 GLY A N 1
ATOM 1740 C CA . GLY A 1 233 ? 5.875 -1.281 3.364 1.00 10.04 332 GLY A CA 1
ATOM 1741 C C . GLY A 1 233 ? 4.567 -1.410 4.130 1.00 10.87 332 GLY A C 1
ATOM 1742 O O . GLY A 1 233 ? 4.471 -0.979 5.283 1.00 9.49 332 GLY A O 1
ATOM 1743 N N . ASP A 1 234 ? 3.569 -2.016 3.485 1.00 10.52 333 ASP A N 1
ATOM 1744 C CA . ASP A 1 234 ? 2.241 -2.157 4.104 1.00 10.40 333 ASP A CA 1
ATOM 1745 C C . ASP A 1 234 ? 2.333 -3.053 5.334 1.00 10.13 333 ASP A C 1
ATOM 1746 O O . ASP A 1 234 ? 1.771 -2.745 6.376 1.00 8.11 333 ASP A O 1
ATOM 1751 N N . GLU A 1 235 ? 3.030 -4.173 5.204 1.00 9.91 334 GLU A N 1
ATOM 1752 C CA . GLU A 1 235 ? 3.176 -5.085 6.324 1.00 9.84 334 GLU A CA 1
ATOM 1753 C C . GLU A 1 235 ? 3.936 -4.408 7.463 1.00 9.66 334 GLU A C 1
ATOM 1754 O O . GLU A 1 235 ? 3.588 -4.585 8.618 1.00 9.49 334 GLU A O 1
ATOM 1760 N N . VAL A 1 236 ? 4.954 -3.626 7.116 1.00 9.60 335 VAL A N 1
ATOM 1761 C CA . VAL A 1 236 ? 5.741 -2.897 8.102 1.00 10.66 335 VAL A CA 1
ATOM 1762 C C . VAL A 1 236 ? 4.854 -1.888 8.844 1.00 9.54 335 VAL A C 1
ATOM 1763 O O . VAL A 1 236 ? 4.892 -1.810 10.074 1.00 11.00 335 VAL A O 1
ATOM 1767 N N . ARG A 1 237 ? 4.030 -1.155 8.102 1.00 8.36 336 ARG A N 1
ATOM 1768 C CA . ARG A 1 237 ? 3.084 -0.214 8.736 1.00 9.78 336 ARG A CA 1
ATOM 1769 C C . ARG A 1 237 ? 2.298 -0.856 9.861 1.00 9.41 336 ARG A C 1
ATOM 1770 O O . ARG A 1 237 ? 2.051 -0.246 10.907 1.00 10.11 336 ARG A O 1
ATOM 1778 N N . SER A 1 238 ? 1.860 -2.080 9.617 1.00 10.42 337 SER A N 1
ATOM 1779 C CA . SER A 1 238 ? 1.010 -2.791 10.561 1.00 11.46 337 SER A CA 1
ATOM 1780 C C . SER A 1 238 ? 1.762 -3.341 11.781 1.00 13.38 337 SER A C 1
ATOM 1781 O O . SER A 1 238 ? 1.139 -3.731 12.768 1.00 15.20 337 SER A O 1
ATOM 1784 N N . ILE A 1 239 ? 3.089 -3.356 11.721 1.00 12.64 338 ILE A N 1
ATOM 1785 C CA . ILE A 1 239 ? 3.900 -3.870 12.824 1.00 13.79 338 ILE A CA 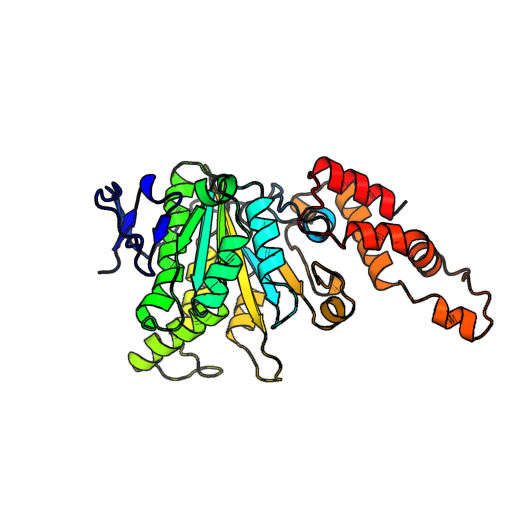1
ATOM 1786 C C . ILE A 1 239 ? 4.504 -2.768 13.677 1.00 13.88 338 ILE A C 1
ATOM 1787 O O . ILE A 1 239 ? 4.710 -2.965 14.874 1.00 14.58 338 ILE A O 1
ATOM 1792 N N . LEU A 1 240 ? 4.834 -1.640 13.051 1.00 11.82 339 LEU A N 1
ATOM 1793 C CA . LEU A 1 240 ? 5.598 -0.564 13.711 1.00 13.15 339 LEU A CA 1
ATOM 1794 C C . LEU A 1 240 ? 4.899 0.059 14.917 1.00 12.24 339 LEU A C 1
ATOM 1795 O O . LEU A 1 240 ? 3.668 0.036 15.010 1.00 13.86 339 LEU A O 1
ATOM 1800 N N . ASP A 1 241 ? 5.699 0.636 15.810 1.00 10.94 340 ASP A N 1
ATOM 1801 C CA . ASP A 1 241 ? 5.221 1.378 16.974 1.00 12.98 340 ASP A CA 1
ATOM 1802 C C . ASP A 1 241 ? 5.186 2.882 16.702 1.00 13.06 340 ASP A C 1
ATOM 1803 O O . ASP A 1 241 ? 4.720 3.652 17.535 1.00 13.24 340 ASP A O 1
ATOM 1808 N N . GLY A 1 242 ? 5.701 3.299 15.552 1.00 12.03 341 GLY A N 1
ATOM 1809 C CA . GLY A 1 242 ? 5.681 4.712 15.201 1.00 12.44 341 GLY A CA 1
ATOM 1810 C C . GLY A 1 242 ? 6.127 4.849 13.767 1.00 12.16 341 GLY A C 1
ATOM 1811 O O . GLY A 1 242 ? 6.826 3.981 13.252 1.00 11.61 341 GLY A O 1
ATOM 1812 N N . HIS A 1 243 ? 5.728 5.929 13.119 1.00 11.82 342 HIS A N 1
ATOM 1813 C CA . HIS A 1 243 ? 6.137 6.136 11.751 1.00 12.00 342 HIS A CA 1
ATOM 1814 C C . HIS A 1 243 ? 6.287 7.627 11.470 1.00 12.84 342 HIS A C 1
ATOM 1815 O O . HIS A 1 243 ? 5.466 8.460 11.902 1.00 11.43 342 HIS A O 1
ATOM 1822 N N . ILE A 1 244 ? 7.350 7.946 10.745 1.00 11.81 343 ILE A N 1
ATOM 1823 C CA . ILE A 1 244 ? 7.671 9.305 10.378 1.00 12.07 343 ILE A CA 1
ATOM 1824 C C . ILE A 1 244 ? 7.592 9.361 8.860 1.00 12.07 343 ILE A C 1
ATOM 1825 O O . ILE A 1 244 ? 8.261 8.589 8.173 1.00 12.34 343 ILE A O 1
ATOM 1830 N N . VAL A 1 245 ? 6.812 10.286 8.336 1.00 10.45 344 VAL A N 1
ATOM 1831 C CA . VAL A 1 245 ? 6.604 10.343 6.890 1.00 11.46 344 VAL A CA 1
ATOM 1832 C C . VAL A 1 245 ? 7.180 11.623 6.309 1.00 11.13 344 VAL A C 1
ATOM 1833 O O . VAL A 1 245 ? 6.825 12.721 6.757 1.00 11.48 344 VAL A O 1
ATOM 1837 N N . LEU A 1 246 ? 8.050 11.486 5.311 1.00 9.85 345 LEU A N 1
ATOM 1838 C CA . LEU A 1 246 ? 8.618 12.655 4.631 1.00 10.34 345 LEU A CA 1
ATOM 1839 C C . LEU A 1 246 ? 7.903 12.823 3.307 1.00 11.75 345 LEU A C 1
ATOM 1840 O O . LEU A 1 246 ? 7.580 11.832 2.653 1.00 11.93 345 LEU A O 1
ATOM 1845 N N . THR A 1 247 ? 7.681 14.067 2.892 1.00 11.47 346 THR A N 1
ATOM 1846 C CA . THR A 1 247 ? 6.924 14.316 1.673 1.00 13.20 346 THR A CA 1
ATOM 1847 C C . THR A 1 247 ? 7.650 15.211 0.694 1.00 13.35 346 THR A C 1
ATOM 1848 O O . THR A 1 247 ? 8.372 16.128 1.090 1.00 13.62 346 THR A O 1
ATOM 1852 N N . ARG A 1 248 ? 7.438 14.935 -0.588 1.00 14.88 347 ARG A N 1
ATOM 1853 C CA . ARG A 1 248 ? 7.934 15.797 -1.664 1.00 16.16 347 ARG A CA 1
ATOM 1854 C C . ARG A 1 248 ? 7.381 17.211 -1.514 1.00 15.71 347 ARG A C 1
ATOM 1855 O O . ARG A 1 248 ? 8.084 18.192 -1.759 1.00 16.19 347 ARG A O 1
ATOM 1863 N N . GLU A 1 249 ? 6.127 17.319 -1.087 1.00 14.94 348 GLU A N 1
ATOM 1864 C CA . GLU A 1 249 ? 5.495 18.623 -0.903 1.00 14.92 348 GLU A CA 1
ATOM 1865 C C . GLU A 1 249 ? 6.253 19.541 0.060 1.00 14.45 348 GLU A C 1
ATOM 1866 O O . GLU A 1 249 ? 6.421 20.739 -0.216 1.00 13.65 348 GLU A O 1
ATOM 1872 N N . LEU A 1 250 ? 6.710 18.997 1.187 1.00 13.52 349 LEU A N 1
ATOM 1873 C CA . LEU A 1 250 ? 7.541 19.777 2.102 1.00 14.09 349 LEU A CA 1
ATOM 1874 C C . LEU A 1 250 ? 8.960 20.004 1.569 1.00 14.56 349 LEU A C 1
ATOM 1875 O O . LEU A 1 250 ? 9.509 21.104 1.701 1.00 14.88 349 LEU A O 1
ATOM 1880 N N . ALA A 1 251 ? 9.557 18.982 0.966 1.00 15.07 350 ALA A N 1
ATOM 1881 C CA . ALA A 1 251 ? 10.899 19.142 0.408 1.00 16.49 350 ALA A CA 1
ATOM 1882 C C . ALA A 1 251 ? 10.967 20.266 -0.639 1.00 17.54 350 ALA A C 1
ATOM 1883 O O . ALA A 1 251 ? 11.974 20.973 -0.738 1.00 17.65 350 ALA A O 1
ATOM 1885 N N . GLU A 1 252 ? 9.896 20.439 -1.409 1.00 18.27 351 GLU A N 1
ATOM 1886 C CA . GLU A 1 252 ? 9.869 21.453 -2.469 1.00 19.65 351 GLU A CA 1
ATOM 1887 C C . GLU A 1 252 ? 9.620 22.860 -1.930 1.00 19.34 351 GLU A C 1
ATOM 1888 O O . GLU A 1 252 ? 9.835 23.865 -2.628 1.00 18.82 351 GLU A O 1
ATOM 1894 N N . GLU A 1 253 ? 9.182 22.930 -0.678 1.00 18.52 352 GLU A N 1
ATOM 1895 C CA . GLU A 1 253 ? 9.068 24.201 0.027 1.00 19.00 352 GLU A CA 1
ATOM 1896 C C . GLU A 1 253 ? 10.373 24.540 0.746 1.00 17.21 352 GLU A C 1
ATOM 1897 O O . GLU A 1 253 ? 10.468 25.564 1.416 1.00 17.24 352 GLU A O 1
ATOM 1903 N N . ASN A 1 254 ? 11.371 23.669 0.594 1.00 15.97 353 ASN A N 1
ATOM 1904 C CA . ASN A 1 254 ? 12.639 23.771 1.313 1.00 14.79 353 ASN A CA 1
ATOM 1905 C C . ASN A 1 254 ? 12.416 23.691 2.813 1.00 14.85 353 ASN A C 1
ATOM 1906 O O . ASN A 1 254 ? 13.095 24.340 3.604 1.00 14.70 353 ASN A O 1
ATOM 1911 N N . HIS A 1 255 ? 11.448 22.864 3.185 1.00 13.93 354 HIS A N 1
ATOM 1912 C CA . HIS A 1 255 ? 11.064 22.655 4.570 1.00 14.59 354 HIS A CA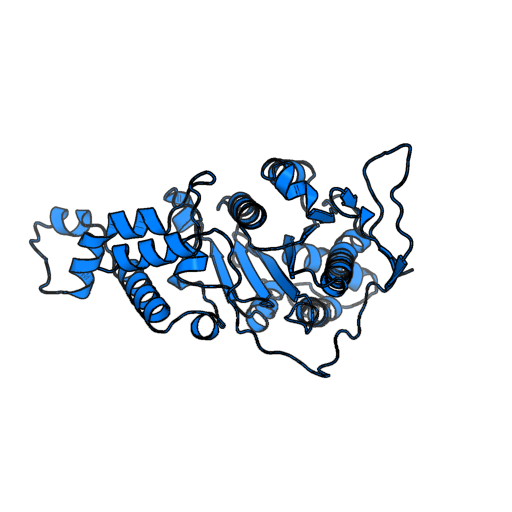 1
ATOM 1913 C C . HIS A 1 255 ? 11.705 21.350 5.039 1.00 14.84 354 HIS A C 1
ATOM 1914 O O . HIS A 1 255 ? 11.240 20.264 4.699 1.00 15.69 354 HIS A O 1
ATOM 1921 N N . PHE A 1 256 ? 12.794 21.467 5.796 1.00 14.59 355 PHE A N 1
ATOM 1922 C CA . PHE A 1 256 ? 13.550 20.298 6.265 1.00 14.34 355 PHE A CA 1
ATOM 1923 C C . PHE A 1 256 ? 13.820 20.299 7.770 1.00 13.87 355 PHE A C 1
ATOM 1924 O O . PHE A 1 256 ? 14.156 21.352 8.335 1.00 13.93 355 PHE A O 1
ATOM 1932 N N . PRO A 1 257 ? 13.715 19.121 8.425 1.00 14.26 356 PRO A N 1
ATOM 1933 C CA . PRO A 1 257 ? 13.287 17.815 7.873 1.00 14.66 356 PRO A CA 1
ATOM 1934 C C . PRO A 1 257 ? 11.885 17.872 7.277 1.00 14.05 356 PRO A C 1
ATOM 1935 O O . PRO A 1 257 ? 11.024 18.539 7.838 1.00 13.71 356 PRO A O 1
ATOM 1939 N N . ALA A 1 258 ? 11.646 17.159 6.169 1.00 13.50 357 ALA A N 1
ATOM 1940 C CA . ALA A 1 258 ? 10.399 17.289 5.417 1.00 12.93 357 ALA A CA 1
ATOM 1941 C C . ALA A 1 258 ? 9.300 16.400 5.991 1.00 13.17 357 ALA A C 1
ATOM 1942 O O . ALA A 1 258 ? 8.599 15.706 5.251 1.00 13.03 357 ALA A O 1
ATOM 1944 N N . ILE A 1 259 ? 9.151 16.446 7.308 1.00 12.97 358 ILE A N 1
ATOM 1945 C CA . ILE A 1 259 ? 8.237 15.564 8.005 1.00 12.64 358 ILE A CA 1
ATOM 1946 C C . ILE A 1 259 ? 6.811 16.110 7.967 1.00 12.86 358 ILE A C 1
ATOM 1947 O O . ILE A 1 259 ? 6.541 17.217 8.437 1.00 13.18 358 ILE A O 1
ATOM 1952 N N . ASP A 1 260 ? 5.895 15.328 7.418 1.00 12.94 359 ASP A N 1
ATOM 1953 C CA . ASP A 1 260 ? 4.489 15.702 7.473 1.00 13.76 359 ASP A CA 1
ATOM 1954 C C . ASP A 1 260 ? 3.946 15.240 8.810 1.00 13.88 359 ASP A C 1
ATOM 1955 O O . ASP A 1 260 ? 3.766 14.046 9.036 1.00 13.27 359 ASP A O 1
ATOM 1960 N N . ILE A 1 261 ? 3.681 16.182 9.702 1.00 14.08 360 ILE A N 1
ATOM 1961 C CA . ILE A 1 261 ? 3.285 15.809 11.066 1.00 14.23 360 ILE A CA 1
ATOM 1962 C C . ILE A 1 261 ? 1.959 15.031 11.097 1.00 14.46 360 ILE A C 1
ATOM 1963 O O . ILE A 1 261 ? 1.806 14.080 11.868 1.00 13.82 360 ILE A O 1
ATOM 1968 N N . GLY A 1 262 ? 1.015 15.425 10.244 1.00 14.24 361 GLY A N 1
ATOM 1969 C CA . GLY A 1 262 ? -0.325 14.835 10.263 1.00 14.47 361 GLY A CA 1
ATOM 1970 C C . GLY A 1 262 ? -0.349 13.396 9.771 1.00 15.02 361 GLY A C 1
ATOM 1971 O O . GLY A 1 262 ? -1.279 12.637 10.080 1.00 15.53 361 GLY A O 1
ATOM 1972 N N . LEU A 1 263 ? 0.676 13.015 9.009 1.00 13.11 362 LEU A N 1
ATOM 1973 C CA . LEU A 1 263 ? 0.785 11.640 8.479 1.00 14.25 362 LEU A CA 1
ATOM 1974 C C . LEU A 1 263 ? 1.702 10.780 9.332 1.00 14.05 362 LEU A C 1
ATOM 1975 O O . LEU A 1 263 ? 1.891 9.590 9.065 1.00 16.23 362 LEU A O 1
ATOM 1980 N N . SER A 1 264 ? 2.280 11.388 10.358 1.00 13.52 363 SER A N 1
ATOM 1981 C CA . SER A 1 264 ? 3.255 10.695 11.188 1.00 13.66 363 SER A CA 1
ATOM 1982 C C . SER A 1 264 ? 2.591 10.385 12.506 1.00 13.52 363 SER A C 1
ATOM 1983 O O . SER A 1 264 ? 1.557 10.984 12.829 1.00 14.24 363 SER A O 1
ATOM 1986 N N . ALA A 1 265 ? 3.160 9.458 13.266 1.00 12.65 364 ALA A N 1
ATOM 1987 C CA . ALA A 1 265 ? 2.614 9.150 14.583 1.00 13.89 364 ALA A CA 1
ATOM 1988 C C . ALA A 1 265 ? 3.626 8.444 15.461 1.00 14.18 364 ALA A C 1
ATOM 1989 O O . ALA A 1 265 ? 4.555 7.818 14.978 1.00 15.55 364 ALA A O 1
ATOM 1991 N N . SER A 1 266 ? 3.454 8.579 16.768 1.00 14.15 365 SER A N 1
ATOM 1992 C CA . SER A 1 266 ? 4.178 7.740 17.699 1.00 14.75 365 SER A CA 1
ATOM 1993 C C . SER A 1 266 ? 3.164 7.083 18.606 1.00 15.40 365 SER A C 1
ATOM 1994 O O . SER A 1 266 ? 2.485 7.781 19.374 1.00 14.21 365 SER A O 1
ATOM 1997 N N . ARG A 1 267 ? 3.067 5.755 18.537 1.00 15.32 366 ARG A N 1
ATOM 1998 C CA . ARG A 1 267 ? 2.105 5.027 19.367 1.00 15.66 366 ARG A CA 1
ATOM 1999 C C . ARG A 1 267 ? 2.514 5.010 20.840 1.00 15.70 366 ARG A C 1
ATOM 2000 O O . ARG A 1 267 ? 1.713 4.635 21.700 1.00 16.07 366 ARG A O 1
ATOM 2008 N N . VAL A 1 268 ? 3.759 5.395 21.121 1.00 14.48 367 VAL A N 1
ATOM 2009 C CA . VAL A 1 268 ? 4.290 5.310 22.485 1.00 14.48 367 VAL A CA 1
ATOM 2010 C C . VAL A 1 268 ? 4.422 6.665 23.179 1.00 14.06 367 VAL A C 1
ATOM 2011 O O . VAL A 1 268 ? 4.659 6.724 24.376 1.00 14.82 367 VAL A O 1
ATOM 2015 N N . MET A 1 269 ? 4.312 7.751 22.418 1.00 14.93 368 MET A N 1
ATOM 2016 C CA . MET A 1 269 ? 4.526 9.086 22.967 1.00 14.25 368 MET A CA 1
ATOM 2017 C C . MET A 1 269 ? 3.779 9.344 24.266 1.00 14.32 368 MET A C 1
ATOM 2018 O O . MET A 1 269 ? 4.360 9.830 25.235 1.00 13.73 368 MET A O 1
ATOM 2023 N N . HIS A 1 270 ? 2.489 9.038 24.288 1.00 14.51 369 HIS A N 1
ATOM 2024 C CA . HIS A 1 270 ? 1.679 9.350 25.468 1.00 15.59 369 HIS A CA 1
ATOM 2025 C C . HIS A 1 270 ? 2.169 8.627 26.725 1.00 15.75 369 HIS A C 1
ATOM 2026 O O . HIS A 1 270 ? 1.845 9.025 27.860 1.00 15.02 369 HIS A O 1
ATOM 2033 N N . ASN A 1 271 ? 2.951 7.570 26.517 1.00 16.14 370 ASN A N 1
ATOM 2034 C CA . ASN A 1 271 ? 3.518 6.780 27.610 1.00 16.58 370 ASN A CA 1
ATOM 2035 C C . ASN A 1 271 ? 4.908 7.230 28.049 1.00 16.99 370 ASN A C 1
ATOM 2036 O O . ASN A 1 271 ? 5.424 6.747 29.063 1.00 17.31 370 ASN A O 1
ATOM 2041 N N . VAL A 1 272 ? 5.523 8.141 27.297 1.00 16.56 371 VAL A N 1
ATOM 2042 C CA . VAL A 1 272 ? 6.909 8.532 27.584 1.00 16.66 371 VAL A CA 1
ATOM 2043 C C . VAL A 1 272 ? 7.097 10.033 27.806 1.00 18.02 371 VAL A C 1
ATOM 2044 O O . VAL A 1 272 ? 8.209 10.479 28.106 1.00 17.19 371 VAL A O 1
ATOM 2048 N N . VAL A 1 273 ? 6.024 10.810 27.639 1.00 19.49 372 VAL A N 1
ATOM 2049 C CA . VAL A 1 273 ? 6.057 12.252 27.923 1.00 20.32 372 VAL A CA 1
ATOM 2050 C C . VAL A 1 273 ? 5.037 12.656 28.989 1.00 20.94 372 VAL A C 1
ATOM 2051 O O . VAL A 1 273 ? 4.073 11.932 29.271 1.00 21.41 372 VAL A O 1
ATOM 2055 N N . THR A 1 274 ? 5.254 13.819 29.592 1.00 21.58 373 THR A N 1
ATOM 2056 C CA . THR A 1 274 ? 4.324 14.325 30.589 1.00 22.59 373 THR A CA 1
ATOM 2057 C C . THR A 1 274 ? 2.987 14.685 29.951 1.00 22.92 373 THR A C 1
ATOM 2058 O O . THR A 1 274 ? 2.907 14.909 28.747 1.00 22.85 373 THR A O 1
ATOM 2062 N N . SER A 1 275 ? 1.930 14.769 30.757 1.00 23.21 374 SER A N 1
ATOM 2063 C CA . SER A 1 275 ? 0.638 15.116 30.181 1.00 23.43 374 SER A CA 1
ATOM 2064 C C . SER A 1 275 ? 0.704 16.520 29.567 1.00 23.74 374 SER A C 1
ATOM 2065 O O . SER A 1 275 ? 0.130 16.769 28.511 1.00 24.48 374 SER A O 1
ATOM 2068 N N . GLU A 1 276 ? 1.444 17.422 30.212 1.00 23.40 375 GLU A N 1
ATOM 2069 C CA . GLU A 1 276 ? 1.576 18.789 29.719 1.00 23.24 375 GLU A CA 1
ATOM 2070 C C . GLU A 1 276 ? 2.321 18.834 28.387 1.00 22.35 375 GLU A C 1
ATOM 2071 O O . GLU A 1 276 ? 1.952 19.588 27.488 1.00 21.48 375 GLU A O 1
ATOM 2077 N N . HIS A 1 277 ? 3.374 18.033 28.273 1.00 20.95 376 HIS A N 1
ATOM 2078 C CA . HIS A 1 277 ? 4.101 17.897 27.018 1.00 20.74 376 HIS A CA 1
ATOM 2079 C C . HIS A 1 277 ? 3.118 17.400 25.936 1.00 20.52 376 HIS A C 1
ATOM 2080 O O . HIS A 1 2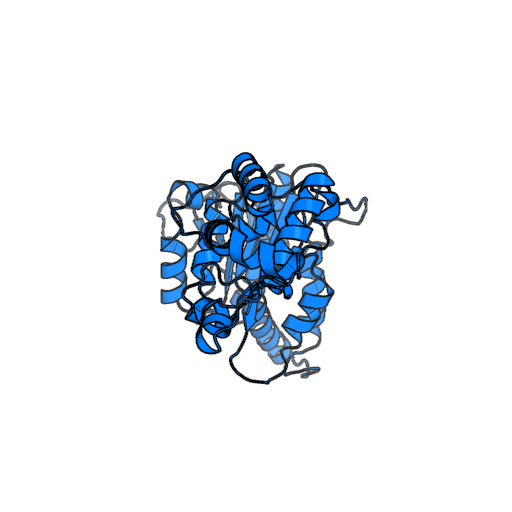77 ? 3.050 17.958 24.841 1.00 20.39 376 HIS A O 1
ATOM 2087 N N . LEU A 1 278 ? 2.344 16.368 26.254 1.00 20.50 377 LEU A N 1
ATOM 2088 C CA . LEU A 1 278 ? 1.386 15.798 25.293 1.00 20.35 377 LEU A CA 1
ATOM 2089 C C . LEU A 1 278 ? 0.383 16.858 24.828 1.00 20.97 377 LEU A C 1
ATOM 2090 O O . LEU A 1 278 ? 0.034 16.925 23.639 1.00 20.78 377 LEU A O 1
ATOM 2095 N N . ARG A 1 279 ? -0.079 17.674 25.777 1.00 20.95 378 ARG A N 1
ATOM 2096 C CA . ARG A 1 279 ? -1.050 18.739 25.495 1.00 21.52 378 ARG A CA 1
ATOM 2097 C C . ARG A 1 279 ? -0.475 19.809 24.580 1.00 20.45 378 ARG A C 1
ATOM 2098 O O . ARG A 1 279 ? -1.134 20.234 23.628 1.00 21.01 378 ARG A O 1
ATOM 2106 N N . ALA A 1 280 ? 0.746 20.251 24.875 1.00 19.77 379 ALA A N 1
ATOM 2107 C CA . ALA A 1 280 ? 1.411 21.241 24.027 1.00 19.98 379 ALA A CA 1
ATOM 2108 C C . ALA A 1 280 ? 1.616 20.694 22.617 1.00 19.35 379 ALA A C 1
ATOM 2109 O O . ALA A 1 280 ? 1.410 21.408 21.636 1.00 19.48 379 ALA A O 1
ATOM 2111 N N . ALA A 1 281 ? 2.049 19.439 22.518 1.00 19.77 380 ALA A N 1
ATOM 2112 C CA . ALA A 1 281 ? 2.249 18.814 21.205 1.00 20.24 380 ALA A CA 1
ATOM 2113 C C . ALA A 1 281 ? 0.942 18.744 20.423 1.00 20.62 380 ALA A C 1
ATOM 2114 O O . ALA A 1 281 ? 0.921 18.956 19.211 1.00 22.27 380 ALA A O 1
ATOM 2116 N N . ALA A 1 282 ? -0.144 18.427 21.109 1.00 20.91 381 ALA A N 1
ATOM 2117 C CA . ALA A 1 282 ? -1.440 18.296 20.450 1.00 20.90 381 ALA A CA 1
ATOM 2118 C C . ALA A 1 282 ? -1.896 19.636 19.883 1.00 21.18 381 ALA A C 1
ATOM 2119 O O . ALA A 1 282 ? -2.424 19.702 18.774 1.00 20.63 381 ALA A O 1
ATOM 2121 N N . GLU A 1 283 ? -1.692 20.701 20.653 1.00 21.03 382 GLU A N 1
ATOM 2122 C CA . GLU A 1 283 ? -2.022 22.034 20.184 1.00 20.96 382 GLU A CA 1
ATOM 2123 C C . GLU A 1 283 ? -1.129 22.429 19.006 1.00 20.90 382 GLU A C 1
ATOM 2124 O O . GLU A 1 283 ? -1.619 22.964 18.015 1.00 20.55 382 GLU A O 1
ATOM 2130 N N . CYS A 1 284 ? 0.175 22.154 19.104 1.00 20.50 383 CYS A N 1
ATOM 2131 C CA . CYS A 1 284 ? 1.096 22.490 18.022 1.00 20.81 383 CYS A CA 1
ATOM 2132 C C . CYS A 1 284 ? 0.664 21.797 16.736 1.00 21.48 383 CYS A C 1
ATOM 2133 O O . CYS A 1 284 ? 0.660 22.407 15.664 1.00 22.13 383 CYS A O 1
ATOM 2136 N N . LYS A 1 285 ? 0.291 20.524 16.841 1.00 21.67 384 LYS A N 1
ATOM 2137 C CA . LYS A 1 285 ? -0.161 19.771 15.670 1.00 22.05 384 LYS A CA 1
ATOM 2138 C C . LYS A 1 285 ? -1.413 20.396 15.053 1.00 22.76 384 LYS A C 1
ATOM 2139 O O . LYS A 1 285 ? -1.523 20.530 13.830 1.00 22.70 384 LYS A O 1
ATOM 2145 N N . LYS A 1 286 ? -2.351 20.787 15.907 1.00 22.59 385 LYS A N 1
ATOM 2146 C CA . LYS A 1 286 ? -3.582 21.413 15.440 1.00 23.23 385 LYS A CA 1
ATOM 2147 C C . LYS A 1 286 ? -3.267 22.743 14.775 1.00 22.44 385 LYS A C 1
ATOM 2148 O O . LYS A 1 286 ? -3.837 23.077 13.732 1.00 21.94 385 LYS A O 1
ATOM 2154 N N . LEU A 1 287 ? -2.334 23.487 15.358 1.00 22.07 386 LEU A N 1
ATOM 2155 C CA . LEU A 1 287 ? -1.946 24.770 14.790 1.00 22.62 386 LEU A CA 1
ATOM 2156 C C . LEU A 1 287 ? -1.318 24.588 13.413 1.00 22.80 386 LEU A C 1
ATOM 2157 O O . LEU A 1 287 ? -1.651 25.314 12.475 1.00 23.10 386 LEU A O 1
ATOM 2162 N N . ILE A 1 288 ? -0.417 23.615 13.302 1.00 23.49 387 ILE A N 1
ATOM 2163 C CA . ILE A 1 288 ? 0.187 23.262 12.015 1.00 24.26 387 ILE A CA 1
ATOM 2164 C C . ILE A 1 288 ? -0.873 22.896 10.977 1.00 25.33 387 ILE A C 1
ATOM 2165 O O . ILE A 1 288 ? -0.798 23.333 9.828 1.00 25.73 387 ILE A O 1
ATOM 2170 N N . ALA A 1 289 ? -1.857 22.100 11.383 1.00 26.59 388 ALA A N 1
ATOM 2171 C CA . ALA A 1 289 ? -2.901 21.643 10.464 1.00 28.65 388 ALA A CA 1
ATOM 2172 C C . ALA A 1 289 ? -3.831 22.772 10.019 1.00 30.29 388 ALA A C 1
ATOM 2173 O O . ALA A 1 289 ? -4.307 22.780 8.884 1.00 30.65 388 ALA A O 1
ATOM 2175 N N . THR A 1 290 ? -4.086 23.724 10.910 1.00 32.00 389 THR A N 1
ATOM 2176 C CA . THR A 1 290 ? -5.073 24.769 10.634 1.00 34.00 389 THR A CA 1
ATOM 2177 C C . THR A 1 290 ? -4.498 25.989 9.912 1.00 35.64 389 THR A C 1
ATOM 2178 O O . THR A 1 290 ? -5.251 26.828 9.419 1.00 35.98 389 THR A O 1
ATOM 2182 N N . TYR A 1 291 ? -3.173 26.088 9.837 1.00 37.87 390 TYR A N 1
ATOM 2183 C CA . TYR A 1 291 ? -2.538 27.268 9.246 1.00 39.73 390 TYR A CA 1
ATOM 2184 C C . TYR A 1 291 ? -2.874 27.460 7.768 1.00 41.02 390 TYR A C 1
ATOM 2185 O O . TYR A 1 291 ? -2.904 26.503 6.991 1.00 40.48 390 TYR A O 1
ATOM 2194 N N . LYS A 1 292 ? -3.120 28.713 7.396 1.00 42.59 391 LYS A N 1
ATOM 2195 C CA . LYS A 1 292 ? -3.386 29.085 6.010 1.00 44.20 391 LYS A CA 1
ATOM 2196 C C . LYS A 1 292 ? -2.656 30.383 5.651 1.00 44.93 391 LYS A C 1
ATOM 2197 O O . LYS A 1 292 ? -2.765 31.381 6.363 1.00 45.25 391 LYS A O 1
ATOM 2203 N N . ASN A 1 293 ? -1.913 30.351 4.547 1.00 45.59 392 ASN A N 1
ATOM 2204 C CA . ASN A 1 293 ? -1.201 31.520 4.036 1.00 45.97 392 ASN A CA 1
ATOM 2205 C C . ASN A 1 293 ? -2.062 32.785 4.110 1.00 46.23 392 ASN A C 1
ATOM 2206 O O . ASN A 1 293 ? -3.143 32.825 3.526 1.00 46.80 392 ASN A O 1
ATOM 2211 N N . PRO A 1 294 ? -1.589 33.815 4.840 0.50 45.87 393 PRO A N 1
ATOM 2212 C CA . PRO A 1 294 ? -2.277 35.109 4.954 0.50 45.88 393 PRO A CA 1
ATOM 2213 C C . PRO A 1 294 ? -2.504 35.807 3.609 0.50 45.91 393 PRO A C 1
ATOM 2214 O O . PRO A 1 294 ? -3.506 36.502 3.447 0.50 45.52 393 PRO A O 1
ATOM 2218 N N . GLU A 1 295 ? -1.577 35.630 2.666 1.00 46.37 394 GLU A N 1
ATOM 2219 C CA . GLU A 1 295 ? -1.734 36.139 1.295 1.00 46.91 394 GLU A CA 1
ATOM 2220 C C . GLU A 1 295 ? -3.147 35.895 0.763 1.00 46.24 394 GLU A C 1
ATOM 2221 O O . GLU A 1 295 ? -3.725 36.754 0.091 1.00 46.08 394 GLU A O 1
ATOM 2227 N N . LEU A 1 296 ? -3.688 34.716 1.066 1.00 45.66 395 LEU A N 1
ATOM 2228 C CA . LEU A 1 296 ? -4.978 34.270 0.534 1.00 45.66 395 LEU A CA 1
ATOM 2229 C C . LEU A 1 296 ? -6.152 35.141 0.986 1.00 44.98 395 LEU A C 1
ATOM 2230 O O . LEU A 1 296 ? -7.167 35.225 0.298 1.00 44.60 395 LEU A O 1
ATOM 2235 N N . LEU A 1 297 ? -6.016 35.779 2.144 1.00 44.48 396 LEU A N 1
ATOM 2236 C CA . LEU A 1 297 ? -7.064 36.661 2.654 1.00 43.98 396 LEU A CA 1
ATOM 2237 C C . LEU A 1 297 ? -6.841 38.115 2.247 1.00 43.36 396 LEU A C 1
ATOM 2238 O O . LEU A 1 297 ? -7.789 38.823 1.913 1.00 43.24 396 LEU A O 1
ATOM 2243 N N . ILE A 1 298 ? -5.590 38.568 2.286 1.00 42.60 397 ILE A N 1
ATOM 2244 C CA . ILE A 1 298 ? -5.285 39.943 1.889 1.00 41.83 397 ILE A CA 1
ATOM 2245 C C . ILE A 1 298 ? -5.685 40.153 0.428 1.00 40.92 397 ILE A C 1
ATOM 2246 O O . ILE A 1 298 ? -6.237 41.198 0.065 1.00 39.91 397 ILE A O 1
ATOM 2251 N N . ARG A 1 299 ? -5.428 39.146 -0.406 1.00 39.78 398 ARG A N 1
ATOM 2252 C CA . ARG A 1 299 ? -5.698 39.276 -1.841 1.00 39.61 398 ARG A CA 1
ATOM 2253 C C . ARG A 1 299 ? -7.194 39.399 -2.170 1.00 38.95 398 ARG A C 1
ATOM 2254 O O . ARG A 1 299 ? -7.561 39.757 -3.294 1.00 38.02 398 ARG A O 1
ATOM 2262 N N . ILE A 1 300 ? -8.050 39.098 -1.191 1.00 38.54 399 ILE A N 1
ATOM 2263 C CA . ILE A 1 300 ? -9.498 39.272 -1.355 1.00 38.63 399 ILE A CA 1
ATOM 2264 C C . ILE A 1 300 ? -10.043 40.396 -0.462 1.00 39.51 399 ILE A C 1
ATOM 2265 O O . ILE A 1 300 ? -11.260 40.540 -0.292 1.00 39.17 399 ILE A O 1
ATOM 2270 N N . GLY A 1 301 ? -9.132 41.186 0.107 1.00 39.92 400 GLY A N 1
ATOM 2271 C CA . GLY A 1 301 ? -9.495 42.380 0.872 1.00 41.06 400 GLY A CA 1
ATOM 2272 C C . GLY A 1 301 ? -10.066 42.117 2.253 1.00 41.72 400 GLY A C 1
ATOM 2273 O O . GLY A 1 301 ? -10.564 43.035 2.906 1.00 41.34 400 GLY A O 1
ATOM 2274 N N . GLU A 1 302 ? -9.973 40.870 2.709 0.50 42.43 401 GLU A N 1
ATOM 2275 C CA . GLU A 1 302 ? -10.626 40.445 3.950 0.50 43.30 401 GLU A CA 1
ATOM 2276 C C . GLU A 1 302 ? -9.878 40.822 5.232 0.50 43.88 401 GLU A C 1
ATOM 2277 O O . GLU A 1 302 ? -8.662 40.649 5.335 0.50 44.00 401 GLU A O 1
ATOM 2283 N N . TYR A 1 303 ? -10.628 41.350 6.198 0.50 44.60 402 TYR A N 1
ATOM 2284 C CA . TYR A 1 303 ? -10.146 41.555 7.561 0.50 45.15 402 TYR A CA 1
ATOM 2285 C C . TYR A 1 303 ? -10.598 40.390 8.434 0.50 45.45 402 TYR A C 1
ATOM 2286 O O . TYR A 1 303 ? -11.172 40.593 9.506 0.50 45.54 402 TYR A O 1
ATOM 2295 N N . THR A 1 304 ? -10.345 39.171 7.973 0.30 45.87 403 THR A N 1
ATOM 2296 C CA . THR A 1 304 ? -10.790 37.984 8.690 0.30 46.21 403 THR A CA 1
ATOM 2297 C C . THR A 1 304 ? -10.634 38.140 10.200 0.30 46.38 403 THR A C 1
ATOM 2298 O O . THR A 1 304 ? -11.353 38.917 10.828 0.30 46.47 403 THR A O 1
ATOM 2302 N N . MET A 1 305 ? -9.692 37.404 10.778 0.50 46.71 404 MET A N 1
ATOM 2303 C CA . MET A 1 305 ? -9.513 37.410 12.224 0.50 46.79 404 MET A CA 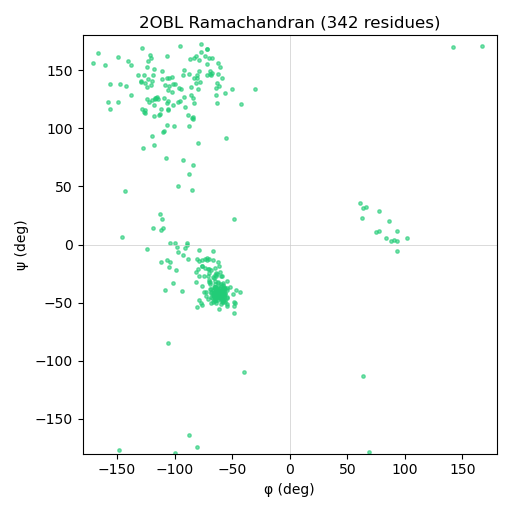1
ATOM 2304 C C . MET A 1 305 ? -10.732 36.786 12.893 0.50 46.90 404 MET A C 1
ATOM 2305 O O . MET A 1 305 ? -11.113 37.170 13.999 0.50 46.90 404 MET A O 1
ATOM 2310 N N . GLY A 1 306 ? -11.344 35.824 12.209 0.50 47.08 405 GLY A N 1
ATOM 2311 C CA . GLY A 1 306 ? -12.529 35.149 12.724 0.50 47.17 405 GLY A CA 1
ATOM 2312 C C . GLY A 1 306 ? -13.710 36.084 12.889 0.50 47.21 405 GLY A C 1
ATOM 2313 O O . GLY A 1 306 ? -14.258 36.589 11.910 0.50 47.26 405 GLY A O 1
ATOM 2314 N N . GLN A 1 307 ? -14.103 36.313 14.138 0.30 47.24 406 GLN A N 1
ATOM 2315 C CA . GLN A 1 307 ? -13.422 35.699 15.268 0.30 47.23 406 GLN A CA 1
ATOM 2316 C C . GLN A 1 307 ? -13.378 34.180 15.125 0.30 47.26 406 GLN A C 1
ATOM 2317 O O . GLN A 1 307 ? -14.300 33.478 15.540 0.30 47.24 406 GLN A O 1
ATOM 2323 N N . ASP A 1 308 ? -12.303 33.683 14.521 0.50 47.31 407 ASP A N 1
ATOM 2324 C CA . ASP A 1 308 ? -12.063 32.249 14.434 0.50 47.37 407 ASP A CA 1
ATOM 2325 C C . ASP A 1 308 ? -10.774 31.917 15.177 0.50 47.41 407 ASP A C 1
ATOM 2326 O O . ASP A 1 308 ? -9.707 31.840 14.569 0.50 47.47 407 ASP A O 1
ATOM 2331 N N . PRO A 1 309 ? -10.879 31.710 16.500 1.00 47.43 408 PRO A N 1
ATOM 2332 C CA . PRO A 1 309 ? -9.747 31.573 17.418 1.00 47.31 408 PRO A CA 1
ATOM 2333 C C . PRO A 1 309 ? -8.658 30.617 16.928 1.00 47.09 408 PRO A C 1
ATOM 2334 O O . PRO A 1 309 ? -7.479 30.979 16.926 1.00 47.17 408 PRO A O 1
ATOM 2338 N N . GLU A 1 310 ? -9.053 29.414 16.518 1.00 46.56 409 GLU A N 1
ATOM 2339 C CA . GLU A 1 310 ? -8.101 28.389 16.093 1.00 45.91 409 GLU A CA 1
ATOM 2340 C C . GLU A 1 310 ? -7.217 28.855 14.939 1.00 45.31 409 GLU A C 1
ATOM 2341 O O . GLU A 1 310 ? -5.996 28.701 14.983 1.00 45.52 409 GLU A O 1
ATOM 2347 N N . ALA A 1 311 ? -7.834 29.433 13.914 1.00 44.44 410 ALA A N 1
ATOM 2348 C CA . ALA A 1 311 ? -7.095 29.886 12.738 1.00 43.63 410 ALA A CA 1
ATOM 2349 C C . ALA A 1 311 ? -6.220 31.108 13.029 1.00 42.92 410 ALA A C 1
ATOM 2350 O O . ALA A 1 311 ? -5.152 31.268 12.439 1.00 43.08 410 ALA A O 1
ATOM 2352 N N . ASP A 1 312 ? -6.678 31.964 13.937 1.00 42.01 411 ASP A N 1
ATOM 2353 C CA . ASP A 1 312 ? -5.976 33.210 14.244 1.00 41.08 411 ASP A CA 1
ATOM 2354 C C . ASP A 1 312 ? -4.642 32.951 14.939 1.00 40.40 411 ASP A C 1
ATOM 2355 O O . ASP A 1 312 ? -3.637 33.594 14.633 1.00 40.53 411 ASP A O 1
ATOM 2360 N N . LYS A 1 313 ? -4.645 32.006 15.872 1.00 39.09 412 LYS A N 1
ATOM 2361 C CA . LYS A 1 313 ? -3.439 31.636 16.605 1.00 38.07 412 LYS A CA 1
ATOM 2362 C C . LYS A 1 313 ? -2.398 31.011 15.677 1.00 37.78 412 LYS A C 1
ATOM 2363 O O . LYS A 1 313 ? -1.199 31.241 15.828 1.00 37.65 412 LYS A O 1
ATOM 2369 N N . ALA A 1 314 ? -2.874 30.227 14.714 1.00 37.46 413 ALA A N 1
ATOM 2370 C CA . ALA A 1 314 ? -2.007 29.541 13.760 1.00 37.22 413 ALA A CA 1
ATOM 2371 C C . ALA A 1 314 ? -1.152 30.511 12.951 1.00 37.35 413 ALA A C 1
ATOM 2372 O O . ALA A 1 314 ? 0.027 30.252 12.701 1.00 37.32 413 ALA A O 1
ATOM 2374 N N . ILE A 1 315 ? -1.751 31.626 12.540 1.00 37.03 414 ILE A N 1
ATOM 2375 C CA . ILE A 1 315 ? -1.030 32.632 11.772 1.00 37.03 414 ILE A CA 1
ATOM 2376 C C . ILE A 1 315 ? -0.061 33.373 12.678 1.00 36.36 414 ILE A C 1
ATOM 2377 O O . ILE A 1 315 ? 1.094 33.611 12.321 1.00 36.18 414 ILE A O 1
ATOM 2382 N N . LYS A 1 316 ? -0.552 33.736 13.856 1.00 35.69 415 LYS A N 1
ATOM 2383 C CA . LYS A 1 316 ? 0.237 34.444 14.845 1.00 35.55 415 LYS A CA 1
ATOM 2384 C C . LYS A 1 316 ? 1.464 33.635 15.253 1.00 35.32 415 LYS A C 1
ATOM 2385 O O . LYS A 1 316 ? 2.530 34.198 15.506 1.00 35.54 415 LYS A O 1
ATOM 2391 N N . ASN A 1 317 ? 1.310 32.314 15.308 1.00 35.03 416 ASN A N 1
ATOM 2392 C CA . ASN A 1 317 ? 2.378 31.438 15.797 1.00 34.94 416 ASN A CA 1
ATOM 2393 C C . ASN A 1 317 ? 3.190 30.755 14.692 1.00 34.56 416 ASN A C 1
ATOM 2394 O O . ASN A 1 317 ? 4.116 29.993 14.980 1.00 34.21 416 ASN A O 1
ATOM 2399 N N . ARG A 1 318 ? 2.856 31.056 13.439 1.00 34.62 417 ARG A N 1
ATOM 2400 C CA . ARG A 1 318 ? 3.495 30.433 12.274 1.00 34.52 417 ARG A CA 1
ATOM 2401 C C . ARG A 1 318 ? 5.026 30.430 12.328 1.00 34.20 417 ARG A C 1
ATOM 2402 O O . ARG A 1 318 ? 5.650 29.366 12.302 1.00 33.82 417 ARG A O 1
ATOM 2410 N N . LYS A 1 319 ? 5.628 31.614 12.412 1.00 33.48 418 LYS A N 1
ATOM 2411 C CA . LYS A 1 319 ? 7.091 31.719 12.430 1.00 32.94 418 LYS A CA 1
ATOM 2412 C C . LYS A 1 319 ? 7.735 30.949 13.581 1.00 31.65 418 LYS A C 1
ATOM 2413 O O . LYS A 1 319 ? 8.794 30.344 13.413 1.00 31.29 418 LYS A O 1
ATOM 2419 N N . LEU A 1 320 ? 7.105 30.983 14.752 1.00 30.14 419 LEU A N 1
ATOM 2420 C CA . LEU A 1 320 ? 7.610 30.235 15.897 1.00 29.07 419 LEU A CA 1
ATOM 2421 C C . LEU A 1 320 ? 7.549 28.740 15.612 1.00 28.13 419 LEU A C 1
ATOM 2422 O O . LEU A 1 320 ? 8.534 28.018 15.781 1.00 27.55 419 LEU A O 1
ATOM 2427 N N . ILE A 1 321 ? 6.378 28.293 15.173 1.00 27.59 420 ILE A N 1
ATOM 2428 C CA . ILE A 1 321 ? 6.141 26.885 14.870 1.00 27.99 420 ILE A CA 1
ATOM 2429 C C . ILE A 1 321 ? 7.080 26.376 13.771 1.00 27.23 420 ILE A C 1
ATOM 2430 O O . ILE A 1 321 ? 7.686 25.315 13.905 1.00 26.05 420 ILE A O 1
ATOM 2435 N N . GLN A 1 322 ? 7.214 27.148 12.697 1.00 26.79 421 GLN A N 1
ATOM 2436 C CA . GLN A 1 322 ? 8.071 26.748 11.588 1.00 26.76 421 GLN A CA 1
ATOM 2437 C C . GLN A 1 322 ? 9.554 26.711 11.972 1.00 26.63 421 GLN A C 1
ATOM 2438 O O . GLN A 1 322 ? 10.266 25.787 11.590 1.00 25.70 421 GLN A O 1
ATOM 2444 N N . ASN A 1 323 ? 10.014 27.701 12.736 1.00 26.00 422 ASN A N 1
ATOM 2445 C CA . ASN A 1 323 ? 11.392 27.693 13.242 1.00 26.21 422 ASN A CA 1
ATOM 2446 C C . ASN A 1 323 ? 11.670 26.528 14.187 1.00 25.11 422 ASN A C 1
ATOM 2447 O O . ASN A 1 323 ? 12.822 26.100 14.352 1.00 24.23 422 ASN A O 1
ATOM 2452 N N . PHE A 1 324 ? 10.609 26.037 14.820 1.00 24.08 423 PHE A N 1
ATOM 2453 C CA . PHE A 1 324 ? 10.710 24.908 15.736 1.00 23.49 423 PHE A CA 1
ATOM 2454 C C . PHE A 1 324 ? 10.855 23.587 14.960 1.00 23.11 423 PHE A C 1
ATOM 2455 O O . PHE A 1 324 ? 11.782 22.803 15.203 1.00 21.85 423 PHE A O 1
ATOM 2463 N N . ILE A 1 325 ? 9.947 23.348 14.020 1.00 22.15 424 ILE A N 1
ATOM 2464 C CA . ILE A 1 325 ? 9.945 22.055 13.320 1.00 21.98 424 ILE A CA 1
ATOM 2465 C C . ILE A 1 325 ? 10.959 21.990 12.189 1.00 22.06 424 ILE A C 1
ATOM 2466 O O . ILE A 1 325 ? 11.493 20.920 11.894 1.00 21.33 424 ILE A O 1
ATOM 2471 N N . GLN A 1 326 ? 11.216 23.122 11.542 1.00 22.14 425 GLN A N 1
ATOM 2472 C CA . GLN A 1 326 ? 12.309 23.168 10.591 1.00 22.59 425 GLN A CA 1
ATOM 2473 C C . GLN A 1 326 ? 13.588 23.293 11.402 1.00 23.06 425 GLN A C 1
ATOM 2474 O O . GLN A 1 326 ? 13.633 24.010 12.418 1.00 23.10 425 GLN A O 1
ATOM 2480 N N . GLN A 1 327 ? 14.621 22.582 10.972 1.00 22.62 426 GLN A N 1
ATOM 2481 C CA . GLN A 1 327 ? 15.845 22.485 11.746 1.00 23.01 426 GLN A CA 1
ATOM 2482 C C . GLN A 1 327 ? 17.006 22.114 10.842 1.00 23.63 426 GLN A C 1
ATOM 2483 O O . GLN A 1 327 ? 16.973 21.087 10.163 1.00 23.27 426 GLN A O 1
ATOM 2489 N N . SER A 1 328 ? 18.031 22.960 10.825 1.00 23.40 427 SER A N 1
ATOM 2490 C CA . SER A 1 328 ? 19.226 22.670 10.040 1.00 24.22 427 SER A CA 1
ATOM 2491 C C . SER A 1 328 ? 20.093 21.642 10.757 1.00 24.79 427 SER A C 1
ATOM 2492 O O . SER A 1 328 ? 19.924 21.385 11.948 1.00 24.92 427 SER A O 1
ATOM 2495 N N . THR A 1 329 ? 21.039 21.078 10.021 1.00 25.98 428 THR A N 1
ATOM 2496 C CA . THR A 1 329 ? 21.970 20.097 10.557 1.00 27.83 428 THR A CA 1
ATOM 2497 C C . THR A 1 329 ? 22.764 20.638 11.752 1.00 28.59 428 THR A C 1
ATOM 2498 O O . THR A 1 329 ? 22.989 19.926 12.727 1.00 28.85 428 THR A O 1
ATOM 2502 N N . LYS A 1 330 ? 23.177 21.899 11.687 1.00 29.19 429 LYS A N 1
ATOM 2503 C CA . LYS A 1 330 ? 23.970 22.478 12.775 1.00 30.31 429 LYS A CA 1
ATOM 2504 C C . LYS A 1 330 ? 23.112 23.160 13.847 1.00 30.94 429 LYS A C 1
ATOM 2505 O O . LYS A 1 330 ? 23.629 23.643 14.859 1.00 31.21 429 LYS A O 1
ATOM 2511 N N . ASP A 1 331 ? 21.801 23.187 13.617 1.00 31.73 430 ASP A N 1
ATOM 2512 C CA . ASP A 1 331 ? 20.833 23.735 14.567 1.00 32.29 430 ASP A CA 1
ATOM 2513 C C . ASP A 1 331 ? 20.565 22.697 15.656 1.00 32.72 430 ASP A C 1
ATOM 2514 O O . ASP A 1 331 ? 19.626 21.904 15.547 1.00 33.49 430 ASP A O 1
ATOM 2519 N N . ILE A 1 332 ? 21.396 22.716 16.697 1.00 33.16 431 ILE A N 1
ATOM 2520 C CA . ILE A 1 332 ? 21.387 21.716 17.773 1.00 33.55 431 ILE A CA 1
ATOM 2521 C C . ILE A 1 332 ? 20.411 22.088 18.892 1.00 32.83 431 ILE A C 1
ATOM 2522 O O . ILE A 1 332 ? 20.223 23.269 19.193 1.00 32.68 431 ILE A O 1
ATOM 2527 N N . SER A 1 333 ? 19.810 21.076 19.517 1.00 32.44 432 SER A N 1
ATOM 2528 C CA . SER A 1 333 ? 18.766 21.291 20.528 1.00 31.31 432 SER A CA 1
ATOM 2529 C C . SER A 1 333 ? 18.638 20.109 21.504 1.00 29.61 432 SER A C 1
ATOM 2530 O O . SER A 1 333 ? 18.291 19.000 21.111 1.00 30.30 432 SER A O 1
ATOM 2533 N N . SER A 1 334 ? 18.917 20.350 22.779 1.00 27.90 433 SER A N 1
ATOM 2534 C CA . SER A 1 334 ? 18.786 19.311 23.794 1.00 25.69 433 SER A CA 1
ATOM 2535 C C . SER A 1 334 ? 17.305 19.023 24.051 1.00 25.44 433 SER A C 1
ATOM 2536 O O . SER A 1 334 ? 16.428 19.778 23.613 1.00 24.41 433 SER A O 1
ATOM 2539 N N . TYR A 1 335 ? 17.022 17.937 24.768 1.00 24.43 434 TYR A N 1
ATOM 2540 C CA . TYR A 1 335 ? 15.643 17.551 25.004 1.00 23.79 434 TYR A CA 1
ATOM 2541 C C . TYR A 1 335 ? 14.978 18.569 25.919 1.00 24.26 434 TYR A C 1
ATOM 2542 O O . TYR A 1 335 ? 13.831 18.956 25.704 1.00 23.64 434 TYR A O 1
ATOM 2551 N N . GLU A 1 336 ? 15.710 19.018 26.933 1.00 23.90 435 GLU A N 1
ATOM 2552 C CA . GLU A 1 336 ? 15.211 20.105 27.771 1.00 25.01 435 GLU A CA 1
ATOM 2553 C C . GLU A 1 336 ? 14.830 21.310 26.911 1.00 24.57 435 GLU A C 1
ATOM 2554 O O . GLU A 1 336 ? 13.717 21.823 27.008 1.00 24.41 435 GLU A O 1
ATOM 2560 N N . LYS A 1 337 ? 15.741 21.741 26.047 1.00 24.04 436 LYS A N 1
ATOM 2561 C CA . LYS A 1 337 ? 15.491 22.905 25.206 1.00 25.05 436 LYS A CA 1
ATOM 2562 C C . LYS A 1 337 ? 14.313 22.704 24.263 1.00 24.62 436 LYS A C 1
ATOM 2563 O O . LYS A 1 337 ? 13.535 23.630 24.026 1.00 23.71 436 LYS A O 1
ATOM 2569 N N . THR A 1 338 ? 14.207 21.498 23.702 1.00 23.90 437 THR A N 1
ATOM 2570 C CA . THR A 1 338 ? 13.119 21.175 22.782 1.00 23.86 437 THR A CA 1
ATOM 2571 C C . THR A 1 338 ? 11.762 21.345 23.446 1.00 23.20 437 THR A C 1
ATOM 2572 O O . THR A 1 338 ? 10.853 21.959 22.883 1.00 22.26 437 THR A O 1
ATOM 2576 N N . ILE A 1 339 ? 11.629 20.806 24.652 1.00 22.24 438 ILE A N 1
ATOM 2577 C CA . ILE A 1 339 ? 10.376 20.928 25.374 1.00 23.12 438 ILE A CA 1
ATOM 2578 C C . ILE A 1 339 ? 10.086 22.394 25.737 1.00 21.95 438 ILE A C 1
ATOM 2579 O O . ILE A 1 339 ? 8.963 22.866 25.575 1.00 20.95 438 ILE A O 1
ATOM 2584 N N . GLU A 1 340 ? 11.093 23.126 26.201 1.00 21.79 439 GLU A N 1
ATOM 2585 C CA . GLU A 1 340 ? 10.874 24.537 26.524 1.00 21.53 439 GLU A CA 1
ATOM 2586 C C . GLU A 1 340 ? 10.422 25.312 25.281 1.00 22.65 439 GLU A C 1
ATOM 2587 O O . GLU A 1 340 ? 9.545 26.178 25.349 1.00 21.92 439 GLU A O 1
ATOM 2593 N N . SER A 1 341 ? 11.024 24.987 24.140 1.00 23.21 440 SER A N 1
ATOM 2594 C CA . SER A 1 341 ? 10.702 25.662 22.888 1.00 24.51 440 SER A CA 1
ATOM 2595 C C . SER A 1 341 ? 9.288 25.335 22.407 1.00 24.85 440 SER A C 1
ATOM 2596 O O . SER A 1 341 ? 8.594 26.197 21.872 1.00 25.20 440 SER A O 1
ATOM 2599 N N . LEU A 1 342 ? 8.870 24.087 22.591 1.00 24.62 441 LEU A N 1
ATOM 2600 C CA . LEU A 1 342 ? 7.514 23.664 22.237 1.00 24.96 441 LEU A CA 1
ATOM 2601 C C . LEU A 1 342 ? 6.448 24.479 22.974 1.00 25.19 441 LEU A C 1
ATOM 2602 O O . LEU A 1 342 ? 5.482 24.957 22.373 1.00 24.97 441 LEU A O 1
ATOM 2607 N N . PHE A 1 343 ? 6.620 24.630 24.279 1.00 25.84 442 PHE A N 1
ATOM 2608 C CA . PHE A 1 343 ? 5.664 25.406 25.064 1.00 26.17 442 PHE A CA 1
ATOM 2609 C C . PHE A 1 343 ? 5.563 26.843 24.553 1.00 25.38 442 PHE A C 1
ATOM 2610 O O . PHE A 1 343 ? 4.472 27.415 24.489 1.00 25.57 442 PHE A O 1
ATOM 2618 N N . LYS A 1 344 ? 6.702 27.404 24.166 1.00 25.11 443 LYS A N 1
ATOM 2619 C CA . LYS A 1 344 ? 6.752 28.748 23.603 1.00 25.52 443 LYS A CA 1
ATOM 2620 C C . LYS A 1 344 ? 5.962 28.900 22.291 1.00 25.40 443 LYS A C 1
ATOM 2621 O O . LYS A 1 344 ? 5.321 29.927 22.068 1.00 23.69 443 LYS A O 1
ATOM 2627 N N . VAL A 1 345 ? 5.992 27.885 21.431 1.00 25.24 444 VAL A N 1
ATOM 2628 C CA . VAL A 1 345 ? 5.312 27.983 20.129 1.00 25.28 444 VAL A CA 1
ATOM 2629 C C . VAL A 1 345 ? 3.785 27.838 20.209 1.00 25.41 444 VAL A C 1
ATOM 2630 O O . VAL A 1 345 ? 3.074 28.227 19.286 1.00 26.15 444 VAL A O 1
ATOM 2634 N N . VAL A 1 346 ? 3.278 27.286 21.306 1.00 25.22 445 VAL A N 1
ATOM 2635 C CA . VAL A 1 346 ? 1.831 27.166 21.465 1.00 26.31 445 VAL A CA 1
ATOM 2636 C C . VAL A 1 346 ? 1.251 28.191 22.441 1.00 27.23 445 VAL A C 1
ATOM 2637 O O . VAL A 1 346 ? 0.048 28.200 22.707 1.00 27.86 445 VAL A O 1
ATOM 2641 N N . ALA A 1 347 ? 2.112 29.052 22.972 1.00 27.54 446 ALA A N 1
ATOM 2642 C CA . ALA A 1 347 ? 1.672 30.093 23.899 1.00 28.32 446 ALA A CA 1
ATOM 2643 C C . ALA A 1 347 ? 0.883 31.168 23.156 1.00 28.77 446 ALA A C 1
ATOM 2644 O O . ALA A 1 347 ? 1.132 31.436 21.976 1.00 28.65 446 ALA A O 1
#

Foldseek 3Di:
DQKAFADPQLALFEAELRGHTDDDDPDDGDGPDIDGLAPVDPPCPPADDWFAWKKQQALLCLQQFTHTQLFEEEEEEAPLLCVLVSVLLRLAFTPWQAEEEQAAAAAPVVVVVSVVSHDPVSSRRYRHHYDYNPDALVSRLSNLSNSLVNQVVVQVVQTAYEYEYPALQRSLVSVQVVCVVVPFDQDPPSRGPVSLVVVCSSSVSFGDDPGYGYYYYHYDYDDPDDRDDVSVVSVVVVGQWYWYADPVQSVVVFPPRTDSVPTHGNCVVSHDDPVSNVLSVLLNLLVVLEDPPCVQVVVVDPPVPCPVSHNLSVVLVVLSSVSNRADSPRGADSVRSSVSSNVSND